Protein AF-A0AAD5XHZ8-F1 (afdb_monomer_lite)

Sequence (207 aa):
MLASTKFQELVRFFVENIKDMPTSTHSPMIRVLATVSTQGSNVEIETGYFMELTNMLKNRLFGILHRRDFSRNFQSQEIKNDVINTLEMYEGLCLAADYNTAGTILANIYHYFDAFARIFQVYKNISEVNLYVLRVFGEIAKMMSLHEAQLDHCKAFYTSYTSVLRNYANSHIGVKTNFSFHNEEERFEDLTVVLETLSNLILVEGK

Radius o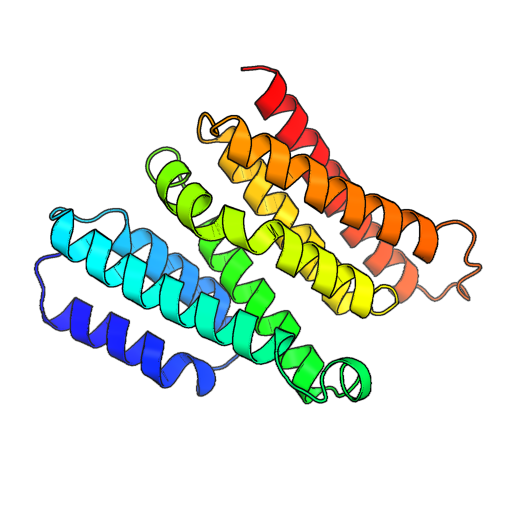f gyration: 17.63 Å; chains: 1; bounding box: 41×43×52 Å

Foldseek 3Di:
DPPDPVVVVVLVVCLVCVVVDDLVCQLVVLLVQLLDLQPDDDVVSSCVSNCSSLVSLVCLLCVLVVPPCNLPCVPPPVSVSSLLSSLSNLLSNLNSDALRCLAVSLVSCLVCLQSLLVQCLSCVPPLSNLLSSLSSLLSNLLSLLSYVDDPVSVVSSCVSVVSSVVSNCVSPPPDPDPDDPVVVVSVVSSVVSVVSSVVSNVSNVVD

Secondary structure (DSSP, 8-state):
----HHHHHHHHHHHHHGGGS-GGGHHHHHHHHHHHHHS-S-HHHHHHHHHHHHHHHHHHHHHHHT-TTHHHHTTSHHHHHHHHHHHHHHHHHHTT--TTTHHHHHHHHGGGHHHHHHHHHHTTT-HHHHHHHHHHHHHHHHHHHHTT--HHHHHHHHHHHHHHHHHHHHHHTT------HHHHHHHHHHHHHHHHHHHHHHHHHT-

pLDDT: mean 86.05, std 11.17, range [46.22, 97.88]

Organism: NCBI:txid109957

Structure (mmCIF, N/CA/C/O backbone):
data_AF-A0AAD5XHZ8-F1
#
_entry.id   AF-A0AAD5XHZ8-F1
#
loop_
_atom_site.group_PDB
_atom_site.id
_atom_site.type_symbol
_atom_site.label_atom_id
_atom_site.label_alt_id
_atom_site.label_comp_id
_atom_site.label_asym_id
_atom_site.label_entity_id
_atom_site.label_seq_id
_atom_site.pdbx_PDB_ins_code
_atom_site.Cartn_x
_atom_site.Cartn_y
_atom_site.Cartn_z
_atom_site.occupancy
_atom_site.B_iso_or_equiv
_atom_site.auth_seq_id
_atom_site.auth_comp_id
_atom_site.auth_asym_id
_atom_site.auth_atom_id
_atom_site.pdbx_PDB_model_num
ATOM 1 N N . MET A 1 1 ? 19.371 -9.626 -17.930 1.00 46.22 1 MET A N 1
ATOM 2 C CA . MET A 1 1 ? 19.503 -10.924 -17.246 1.00 46.22 1 MET A CA 1
ATOM 3 C C . MET A 1 1 ? 18.134 -11.388 -16.719 1.00 46.22 1 MET A C 1
ATOM 5 O O . MET A 1 1 ? 18.003 -11.635 -15.535 1.00 46.22 1 MET A O 1
ATOM 9 N N . LEU A 1 2 ? 17.105 -11.498 -17.582 1.00 52.09 2 LEU A N 1
ATOM 10 C CA . LEU A 1 2 ? 15.739 -11.920 -17.189 1.00 52.09 2 LEU A CA 1
ATOM 11 C C . LEU A 1 2 ? 15.010 -12.790 -18.238 1.00 52.09 2 LEU A C 1
ATOM 13 O O . LEU A 1 2 ? 13.830 -13.085 -18.107 1.00 52.09 2 LEU A O 1
ATOM 17 N N . ALA A 1 3 ? 15.729 -13.281 -19.252 1.00 56.97 3 ALA A N 1
ATOM 18 C CA . ALA A 1 3 ? 15.192 -14.178 -20.282 1.00 56.97 3 ALA A CA 1
ATOM 19 C C . ALA A 1 3 ? 15.190 -15.662 -19.847 1.00 56.97 3 ALA A C 1
ATOM 21 O O . ALA A 1 3 ? 15.408 -16.553 -20.664 1.00 56.97 3 ALA A O 1
ATOM 22 N N . SER A 1 4 ? 15.026 -15.943 -18.550 1.00 66.38 4 SER A N 1
ATOM 23 C CA . SER A 1 4 ? 14.981 -17.315 -18.036 1.00 66.38 4 SER A CA 1
ATOM 24 C C . SER A 1 4 ? 13.530 -17.746 -17.869 1.00 66.38 4 SER A C 1
ATOM 26 O O . SER A 1 4 ? 12.835 -17.236 -16.994 1.00 66.38 4 SER A O 1
ATOM 28 N N . THR A 1 5 ? 13.087 -18.723 -18.661 1.00 66.75 5 THR A N 1
ATOM 29 C CA . THR A 1 5 ? 11.760 -19.354 -18.527 1.00 66.75 5 THR A CA 1
ATOM 30 C C . THR A 1 5 ? 11.520 -19.918 -17.123 1.00 66.75 5 THR A C 1
ATOM 32 O O . THR A 1 5 ? 10.400 -19.897 -16.626 1.00 66.75 5 THR A O 1
ATOM 35 N N . LYS A 1 6 ? 12.587 -20.318 -16.419 1.00 73.50 6 LYS A N 1
ATOM 36 C CA . LYS A 1 6 ? 12.514 -20.786 -15.027 1.00 73.50 6 LYS A CA 1
ATOM 37 C C . LYS A 1 6 ? 12.113 -19.689 -14.040 1.00 73.50 6 LYS A C 1
ATOM 39 O O . LYS A 1 6 ? 11.532 -19.988 -13.005 1.00 73.50 6 LYS A O 1
ATOM 44 N N . PHE A 1 7 ? 12.436 -18.426 -14.331 1.00 74.06 7 PHE A N 1
ATOM 45 C CA . PHE A 1 7 ? 12.022 -17.316 -13.474 1.00 74.06 7 PHE A CA 1
ATOM 46 C C . PHE A 1 7 ? 10.520 -17.046 -13.615 1.00 74.06 7 PHE A C 1
ATOM 48 O O . PHE A 1 7 ? 9.859 -16.788 -12.618 1.00 74.06 7 PHE A O 1
ATOM 55 N N . GLN A 1 8 ? 9.959 -17.200 -14.817 1.00 73.56 8 GLN A N 1
ATOM 56 C CA . GLN A 1 8 ? 8.512 -17.125 -15.031 1.00 73.56 8 GLN A CA 1
ATOM 57 C C . GLN A 1 8 ? 7.759 -18.199 -14.246 1.00 73.56 8 GLN A C 1
ATOM 59 O O . GLN A 1 8 ? 6.784 -17.897 -13.565 1.00 73.56 8 GLN A O 1
ATOM 64 N N . GLU A 1 9 ? 8.226 -19.447 -14.320 1.00 79.06 9 GLU A N 1
ATOM 65 C CA . GLU A 1 9 ? 7.656 -20.550 -13.541 1.00 79.06 9 GLU A CA 1
ATOM 66 C C . GLU A 1 9 ? 7.720 -20.261 -12.040 1.00 79.06 9 GLU A C 1
ATOM 68 O O . GLU A 1 9 ? 6.767 -20.542 -11.322 1.00 79.06 9 GLU A O 1
ATOM 73 N N . LEU A 1 10 ? 8.808 -19.638 -11.578 1.00 78.62 10 LEU A N 1
ATOM 74 C CA . LEU A 1 10 ? 8.974 -19.241 -10.186 1.00 78.62 10 LEU A CA 1
ATOM 75 C C . LEU A 1 10 ? 7.985 -18.139 -9.772 1.00 78.62 10 LEU A C 1
ATOM 77 O O . LEU A 1 10 ? 7.308 -18.292 -8.758 1.00 78.62 10 LEU A O 1
ATOM 81 N N . VAL A 1 11 ? 7.873 -17.052 -10.547 1.00 79.00 11 VAL A N 1
ATOM 82 C CA . VAL A 1 11 ? 6.912 -15.959 -10.293 1.00 79.00 11 VAL A CA 1
ATOM 83 C C . VAL A 1 11 ? 5.493 -16.518 -10.238 1.00 79.00 11 VAL A C 1
ATOM 85 O O . VAL A 1 11 ? 4.762 -16.253 -9.286 1.00 79.00 11 VAL A O 1
ATOM 88 N N . ARG A 1 12 ? 5.129 -17.348 -11.218 1.00 82.00 12 ARG A N 1
ATOM 89 C CA . ARG A 1 12 ? 3.808 -17.967 -11.298 1.00 82.00 12 ARG A CA 1
ATOM 90 C C . ARG A 1 12 ? 3.543 -18.915 -10.132 1.00 82.00 12 ARG A C 1
ATOM 92 O O . ARG A 1 12 ? 2.485 -18.836 -9.519 1.00 82.00 12 ARG A O 1
ATOM 99 N N . PHE A 1 13 ? 4.517 -19.752 -9.773 1.00 84.94 13 PHE A N 1
ATOM 100 C CA . PHE A 1 13 ? 4.422 -20.618 -8.601 1.00 84.94 13 PHE A CA 1
ATOM 101 C C . PHE A 1 13 ? 4.150 -19.801 -7.334 1.00 84.94 13 PHE A C 1
ATOM 103 O O . PHE A 1 13 ? 3.270 -20.160 -6.555 1.00 84.94 13 PHE A O 1
ATOM 110 N N . PHE A 1 14 ? 4.849 -18.681 -7.137 1.00 83.38 14 PHE A N 1
ATOM 111 C CA . PHE A 1 14 ? 4.594 -17.812 -5.991 1.00 83.38 14 PHE A CA 1
ATOM 112 C C . PHE A 1 14 ? 3.204 -17.188 -6.037 1.00 83.38 14 PHE A C 1
ATOM 114 O O . PHE A 1 14 ? 2.482 -17.277 -5.052 1.00 83.38 14 PHE A O 1
ATOM 121 N N . VAL A 1 15 ? 2.798 -16.610 -7.167 1.00 82.31 15 VAL A N 1
ATOM 122 C CA . VAL A 1 15 ? 1.467 -16.002 -7.324 1.00 82.31 15 VAL A CA 1
ATOM 123 C C . VAL A 1 15 ? 0.347 -17.014 -7.043 1.00 82.31 15 VAL A C 1
ATOM 125 O O . VAL A 1 15 ? -0.630 -16.684 -6.371 1.00 82.31 15 VAL A O 1
ATOM 128 N N . GLU A 1 16 ? 0.496 -18.260 -7.495 1.00 84.56 16 GLU A N 1
ATOM 129 C CA . GLU A 1 16 ? -0.496 -19.324 -7.300 1.00 84.56 16 GLU A CA 1
ATOM 130 C C . GLU A 1 16 ? -0.538 -19.857 -5.854 1.00 84.56 16 GLU A C 1
ATOM 132 O O . GLU A 1 16 ? -1.613 -20.224 -5.368 1.00 84.56 16 GLU A O 1
ATOM 137 N N . ASN A 1 17 ? 0.602 -19.868 -5.152 1.00 86.50 17 ASN A N 1
ATOM 138 C CA . ASN A 1 17 ? 0.752 -20.505 -3.836 1.00 86.50 17 ASN A CA 1
ATOM 139 C C . ASN A 1 17 ? 0.949 -19.515 -2.676 1.00 86.50 17 ASN A C 1
ATOM 141 O O . ASN A 1 17 ? 1.109 -19.947 -1.538 1.00 86.50 17 ASN A O 1
ATOM 145 N N . ILE A 1 18 ? 0.911 -18.197 -2.913 1.00 84.31 18 ILE A N 1
ATOM 146 C CA . ILE A 1 18 ? 1.177 -17.192 -1.867 1.00 84.31 18 ILE A CA 1
ATOM 147 C C . ILE A 1 18 ? 0.245 -17.355 -0.663 1.00 84.31 18 ILE A C 1
ATOM 149 O O . ILE A 1 18 ? 0.653 -17.162 0.466 1.00 84.31 18 ILE A O 1
ATOM 153 N N . LYS A 1 19 ? -1.002 -17.783 -0.882 1.00 81.56 19 LYS A N 1
ATOM 154 C CA . LYS A 1 19 ? -1.985 -18.030 0.186 1.00 81.56 19 LYS A CA 1
ATOM 155 C C . LYS A 1 19 ? -1.589 -19.155 1.155 1.00 81.56 19 LYS A C 1
ATOM 157 O O . LYS A 1 19 ? -2.086 -19.168 2.274 1.00 81.56 19 LYS A O 1
ATOM 162 N N . ASP A 1 20 ? -0.751 -20.090 0.710 1.00 85.31 20 ASP A N 1
ATOM 163 C CA . ASP A 1 20 ? -0.329 -21.264 1.478 1.00 85.31 20 ASP A CA 1
ATOM 164 C C . ASP A 1 20 ? 0.986 -20.994 2.235 1.00 85.31 20 ASP A C 1
ATOM 166 O O . ASP A 1 20 ? 1.470 -21.838 2.991 1.00 85.31 20 ASP A O 1
ATOM 170 N N . MET A 1 21 ? 1.572 -19.807 2.041 1.00 85.62 21 MET A N 1
ATOM 171 C CA . MET A 1 21 ? 2.792 -19.364 2.705 1.00 85.62 21 MET A CA 1
ATOM 172 C C . MET A 1 21 ? 2.479 -18.598 4.001 1.00 85.62 21 MET A C 1
ATOM 174 O O . MET A 1 21 ? 1.365 -18.107 4.195 1.00 85.62 21 MET A O 1
ATOM 178 N N . PRO A 1 22 ? 3.447 -18.484 4.930 1.00 87.38 22 PRO A N 1
ATOM 179 C CA . PRO A 1 22 ? 3.270 -17.656 6.115 1.00 87.38 22 PRO A CA 1
ATOM 180 C C . PRO A 1 22 ? 3.065 -16.189 5.726 1.00 87.38 22 PRO A C 1
ATOM 182 O O . PRO A 1 22 ? 3.851 -15.639 4.953 1.00 87.38 22 PRO A O 1
ATOM 185 N N . THR A 1 23 ? 2.074 -15.529 6.326 1.00 85.88 23 THR A N 1
ATOM 186 C CA . THR A 1 23 ? 1.707 -14.134 6.021 1.00 85.88 23 THR A CA 1
ATOM 187 C C . THR A 1 23 ? 2.875 -13.157 6.140 1.00 85.88 23 THR A C 1
ATOM 189 O O . THR A 1 23 ? 3.005 -12.258 5.312 1.00 85.88 23 THR A O 1
ATOM 192 N N . SER A 1 24 ? 3.791 -13.403 7.082 1.00 8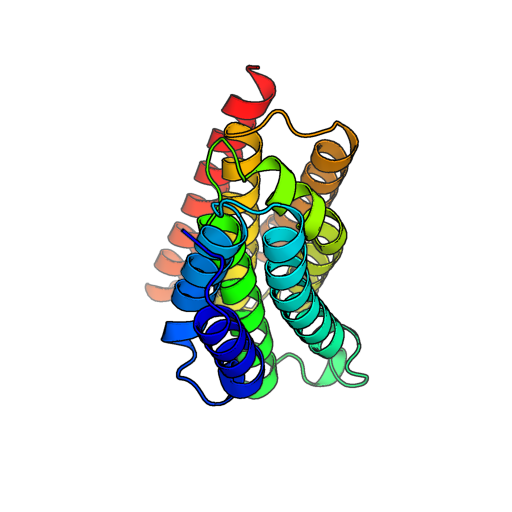6.88 24 SER A N 1
ATOM 193 C CA . SER A 1 24 ? 5.025 -12.630 7.279 1.00 86.88 24 SER A CA 1
ATOM 194 C C . SER A 1 24 ? 5.968 -12.624 6.070 1.00 86.88 24 SER A C 1
ATOM 196 O O . SER A 1 24 ? 6.845 -11.769 5.974 1.00 86.88 24 SER A O 1
ATOM 198 N N . THR A 1 25 ? 5.806 -13.562 5.134 1.00 87.25 25 THR A N 1
ATOM 199 C CA . THR A 1 25 ? 6.620 -13.647 3.914 1.00 87.25 25 THR A CA 1
ATOM 200 C C . THR A 1 25 ? 6.022 -12.878 2.741 1.00 87.25 25 THR A C 1
ATOM 202 O O . THR A 1 25 ? 6.744 -12.569 1.795 1.00 87.25 25 THR A O 1
ATOM 205 N N . HIS A 1 26 ? 4.737 -12.517 2.802 1.00 91.00 26 HIS A N 1
ATOM 206 C CA . HIS A 1 26 ? 4.014 -11.988 1.648 1.00 91.00 26 HIS A CA 1
ATOM 207 C C . HIS A 1 26 ? 4.573 -10.637 1.202 1.00 91.00 26 HIS A C 1
ATOM 209 O O . HIS A 1 26 ? 4.962 -10.503 0.048 1.00 91.00 26 HIS A O 1
ATOM 215 N N . SER A 1 27 ? 4.690 -9.658 2.105 1.00 91.25 27 SER A N 1
ATOM 216 C CA . SER A 1 27 ? 5.239 -8.335 1.767 1.00 91.25 27 SER A CA 1
ATOM 217 C C . SER A 1 27 ? 6.678 -8.408 1.213 1.00 91.25 27 SER A C 1
ATOM 219 O O . SER A 1 27 ? 6.904 -7.917 0.101 1.00 91.25 27 SER A O 1
ATOM 221 N N . PRO A 1 28 ? 7.639 -9.101 1.869 1.00 90.69 28 PRO A N 1
ATOM 222 C CA . PRO A 1 28 ? 8.977 -9.302 1.308 1.00 90.69 28 PRO A CA 1
ATOM 223 C C . PRO A 1 28 ? 8.983 -9.973 -0.070 1.00 90.69 28 PRO A C 1
ATOM 225 O O . PRO A 1 28 ? 9.755 -9.574 -0.942 1.00 90.69 28 PRO A O 1
ATOM 228 N N . MET A 1 29 ? 8.127 -10.975 -0.289 1.00 89.00 29 MET A N 1
ATOM 229 C CA . MET A 1 29 ? 8.029 -11.656 -1.580 1.00 89.00 29 MET A CA 1
ATOM 230 C C . MET A 1 29 ? 7.473 -10.740 -2.663 1.00 89.00 29 MET A C 1
ATOM 232 O O . MET A 1 29 ? 8.078 -10.650 -3.728 1.00 89.00 29 MET A O 1
ATOM 236 N N . ILE A 1 30 ? 6.372 -10.029 -2.396 1.00 91.62 30 ILE A N 1
ATOM 237 C CA . ILE A 1 30 ? 5.814 -9.056 -3.343 1.00 91.62 30 ILE A CA 1
ATOM 238 C C . ILE A 1 30 ? 6.868 -8.016 -3.700 1.00 91.62 30 ILE A C 1
ATOM 240 O O . ILE A 1 30 ? 7.043 -7.727 -4.880 1.00 91.62 30 ILE A O 1
ATOM 244 N N . ARG A 1 31 ? 7.616 -7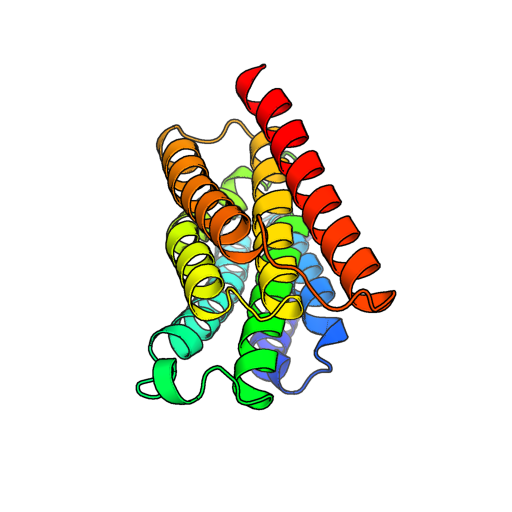.517 -2.712 1.00 92.31 31 ARG A N 1
ATOM 245 C CA . ARG A 1 31 ? 8.690 -6.553 -2.940 1.00 92.31 31 ARG A CA 1
ATOM 246 C C . ARG A 1 31 ? 9.739 -7.089 -3.912 1.00 92.31 31 ARG A C 1
ATOM 248 O O . ARG A 1 31 ? 10.034 -6.440 -4.909 1.00 92.31 31 ARG A O 1
ATOM 255 N N . VAL A 1 32 ? 10.274 -8.283 -3.652 1.00 88.81 32 VAL A N 1
ATOM 256 C CA . VAL A 1 32 ? 11.291 -8.908 -4.515 1.00 88.81 32 VAL A CA 1
ATOM 257 C C . VAL A 1 32 ? 10.738 -9.176 -5.913 1.00 88.81 32 VAL A C 1
ATOM 259 O O . VAL A 1 32 ? 11.397 -8.855 -6.899 1.00 88.81 32 VAL A O 1
ATOM 262 N N . LEU A 1 33 ? 9.532 -9.736 -6.018 1.00 87.56 33 LEU A N 1
ATOM 263 C CA . LEU A 1 33 ? 8.903 -10.036 -7.305 1.00 87.56 33 LEU A CA 1
ATOM 264 C C . LEU A 1 33 ? 8.652 -8.759 -8.108 1.00 87.56 33 LEU A C 1
ATOM 266 O O . LEU A 1 33 ? 8.961 -8.733 -9.296 1.00 87.56 33 LEU A O 1
ATOM 270 N N . ALA A 1 34 ? 8.168 -7.699 -7.458 1.00 88.81 34 ALA A N 1
ATOM 271 C CA . ALA A 1 34 ? 7.965 -6.397 -8.073 1.00 88.81 34 ALA A CA 1
ATOM 272 C C . ALA A 1 34 ? 9.293 -5.815 -8.570 1.00 88.81 34 ALA A C 1
ATOM 274 O O . ALA A 1 34 ? 9.394 -5.531 -9.759 1.00 88.81 34 ALA A O 1
ATOM 275 N N . THR A 1 35 ? 10.330 -5.741 -7.726 1.00 87.06 35 THR A N 1
ATOM 276 C CA . THR A 1 35 ? 11.662 -5.240 -8.115 1.00 87.06 35 THR A CA 1
ATOM 277 C C . THR A 1 35 ? 12.240 -6.012 -9.297 1.00 87.06 35 THR A C 1
ATOM 279 O O . THR A 1 35 ? 12.724 -5.415 -10.253 1.00 87.06 35 THR A O 1
ATOM 282 N N . VAL A 1 36 ? 12.177 -7.346 -9.277 1.00 81.12 36 VAL A N 1
ATOM 283 C CA . VAL A 1 36 ? 12.715 -8.142 -10.386 1.00 81.12 36 VAL A CA 1
ATOM 284 C C . VAL A 1 36 ? 11.859 -7.970 -11.645 1.00 81.12 36 VAL A C 1
ATOM 286 O O . VAL A 1 36 ? 12.401 -7.886 -12.741 1.00 81.12 36 VAL A O 1
ATOM 289 N N . SER A 1 37 ? 10.536 -7.860 -11.514 1.00 80.00 37 SER A N 1
ATOM 290 C CA . SER A 1 37 ? 9.647 -7.645 -12.661 1.00 80.00 37 SER A CA 1
ATOM 291 C C . SER A 1 37 ? 9.782 -6.266 -13.310 1.00 80.00 37 SER A C 1
ATOM 293 O O . SER A 1 37 ? 9.371 -6.124 -14.454 1.00 80.00 37 SER A O 1
ATOM 295 N N . THR A 1 38 ? 10.353 -5.273 -12.621 1.00 77.38 38 THR A N 1
ATOM 296 C CA . THR A 1 38 ? 10.489 -3.891 -13.114 1.00 77.38 38 THR A CA 1
ATOM 297 C C . THR A 1 38 ? 11.924 -3.489 -13.487 1.00 77.38 38 THR A C 1
ATOM 299 O O . THR A 1 38 ? 12.122 -2.385 -13.992 1.00 77.38 38 THR A O 1
ATOM 302 N N . GLN A 1 39 ? 12.923 -4.347 -13.236 1.00 73.25 39 GLN A N 1
ATOM 303 C CA . GLN A 1 39 ? 14.357 -4.083 -13.479 1.00 73.25 39 GLN A CA 1
ATOM 304 C C . GLN A 1 39 ? 15.013 -5.081 -14.456 1.00 73.25 39 GLN A C 1
ATOM 306 O O . GLN A 1 39 ? 16.227 -5.317 -14.444 1.00 73.25 39 GLN A O 1
ATOM 311 N N . GLY A 1 40 ? 14.216 -5.729 -15.290 1.00 65.88 40 GLY A N 1
ATOM 312 C CA . GLY A 1 40 ? 14.676 -6.623 -16.336 1.00 65.88 40 GLY A CA 1
ATOM 313 C C . GLY A 1 40 ? 15.306 -5.961 -17.544 1.00 65.88 40 GLY A C 1
ATOM 314 O O . GLY A 1 40 ? 15.622 -4.782 -17.600 1.00 65.88 40 GLY A O 1
ATOM 315 N N . SER A 1 41 ? 15.641 -6.821 -18.503 1.00 62.09 41 SER A N 1
ATOM 316 C CA . SER A 1 41 ? 16.307 -6.419 -19.748 1.00 62.09 41 SER A CA 1
ATOM 317 C C . SER A 1 41 ? 15.394 -6.566 -20.962 1.00 62.09 41 SER A C 1
ATOM 319 O O . SER A 1 41 ? 15.866 -6.416 -22.084 1.00 62.09 41 SER A O 1
ATOM 321 N N . ASN A 1 42 ? 14.130 -6.945 -20.753 1.00 71.81 42 ASN A N 1
ATOM 322 C CA . ASN A 1 42 ? 13.143 -7.153 -21.804 1.00 71.81 42 ASN A CA 1
ATOM 323 C C . ASN A 1 42 ? 11.783 -6.663 -21.296 1.00 71.81 42 ASN A C 1
ATOM 325 O O . ASN A 1 42 ? 11.082 -7.379 -20.576 1.00 71.81 42 ASN A O 1
ATOM 329 N N . VAL A 1 43 ? 11.427 -5.463 -21.750 1.00 69.94 43 VAL A N 1
ATOM 330 C CA . VAL A 1 43 ? 10.274 -4.682 -21.293 1.00 69.94 43 VAL A CA 1
ATOM 331 C C . VAL A 1 43 ? 8.948 -5.427 -21.476 1.00 69.94 43 VAL A C 1
ATOM 333 O O . VAL A 1 43 ? 8.045 -5.296 -20.650 1.00 69.94 43 VAL A O 1
ATOM 336 N N . GLU A 1 44 ? 8.812 -6.244 -22.523 1.00 69.12 44 GLU A N 1
ATOM 337 C CA . GLU A 1 44 ? 7.578 -6.994 -22.797 1.00 69.12 44 GLU A CA 1
ATOM 338 C C . GLU A 1 44 ? 7.367 -8.117 -21.774 1.00 69.12 44 GLU A C 1
ATOM 340 O O . GLU A 1 44 ? 6.262 -8.312 -21.264 1.00 69.12 44 GLU A O 1
ATOM 345 N N . ILE A 1 45 ? 8.445 -8.822 -21.427 1.00 68.31 45 ILE A N 1
ATOM 346 C CA . ILE A 1 45 ? 8.430 -9.904 -20.435 1.00 68.31 45 ILE A CA 1
ATOM 347 C C . ILE A 1 45 ? 8.220 -9.331 -19.023 1.00 68.31 45 ILE A C 1
ATOM 349 O O . ILE A 1 45 ? 7.433 -9.865 -18.243 1.00 68.31 45 ILE A O 1
ATOM 353 N N . GLU A 1 46 ? 8.877 -8.211 -18.717 1.00 70.94 46 GLU A N 1
ATOM 354 C CA . GLU A 1 46 ? 8.733 -7.451 -17.466 1.00 70.94 46 GLU A CA 1
ATOM 355 C C . GLU A 1 46 ? 7.294 -7.000 -17.223 1.00 70.94 46 GLU A C 1
ATOM 357 O O . GLU A 1 46 ? 6.712 -7.265 -16.169 1.00 70.94 46 GLU A O 1
ATOM 362 N N . THR A 1 47 ? 6.687 -6.396 -18.247 1.00 73.94 47 THR A N 1
ATOM 363 C CA . THR A 1 47 ? 5.295 -5.943 -18.189 1.00 73.94 47 THR A CA 1
ATOM 364 C C . THR A 1 47 ? 4.350 -7.117 -17.936 1.00 73.94 47 THR A C 1
ATOM 366 O O . THR A 1 47 ? 3.406 -6.983 -17.159 1.00 73.94 47 THR A O 1
ATOM 369 N N . GLY A 1 48 ? 4.623 -8.287 -18.525 1.00 79.94 48 GLY A N 1
ATOM 370 C CA . GLY A 1 48 ? 3.859 -9.510 -18.281 1.00 79.94 48 GLY A CA 1
ATOM 371 C C . GLY A 1 48 ? 3.893 -9.960 -16.817 1.00 79.94 48 GLY A C 1
ATOM 372 O O . GLY A 1 48 ? 2.835 -10.160 -16.218 1.00 79.94 48 GLY A O 1
ATOM 373 N N . TYR A 1 49 ? 5.084 -10.068 -16.218 1.00 82.75 49 TYR A N 1
ATOM 374 C CA . TYR A 1 49 ? 5.235 -10.497 -14.819 1.00 82.75 49 TYR A CA 1
ATOM 375 C C . TYR A 1 49 ? 4.640 -9.494 -13.836 1.00 82.75 49 TYR A C 1
ATOM 377 O O . TYR A 1 49 ? 3.928 -9.877 -12.906 1.00 82.75 49 TYR A O 1
ATOM 385 N N . PHE A 1 50 ? 4.897 -8.205 -14.057 1.00 87.19 50 PHE A N 1
ATOM 386 C CA . PHE A 1 50 ? 4.350 -7.152 -13.214 1.00 87.19 50 PHE A CA 1
ATOM 387 C C . PHE A 1 50 ? 2.819 -7.111 -13.302 1.00 87.19 50 PHE A C 1
ATOM 389 O O . PHE A 1 50 ? 2.134 -6.948 -12.290 1.00 87.19 50 PHE A O 1
ATOM 396 N N . MET A 1 51 ? 2.256 -7.327 -14.494 1.00 88.00 51 MET A N 1
ATOM 397 C CA . MET A 1 51 ? 0.811 -7.412 -14.689 1.00 88.00 51 MET A CA 1
ATOM 398 C C . MET A 1 51 ? 0.200 -8.636 -13.992 1.00 88.00 51 MET A C 1
ATOM 400 O O . MET A 1 51 ? -0.868 -8.524 -13.397 1.00 88.00 51 MET A O 1
ATOM 404 N N . GLU A 1 52 ? 0.850 -9.801 -14.029 1.00 87.50 52 GLU A N 1
ATOM 405 C CA . GLU A 1 52 ? 0.379 -11.002 -13.323 1.00 87.50 52 GLU A CA 1
ATOM 406 C C . GLU A 1 52 ? 0.357 -10.785 -11.800 1.00 87.50 52 GLU A C 1
ATOM 408 O O . GLU A 1 52 ? -0.666 -11.020 -11.148 1.00 87.50 52 GLU A O 1
ATOM 413 N N . LEU A 1 53 ? 1.442 -10.224 -11.256 1.00 90.06 53 LEU A N 1
ATOM 414 C CA . LEU A 1 53 ? 1.567 -9.852 -9.846 1.00 90.06 53 LEU A CA 1
ATOM 415 C C . LEU A 1 53 ? 0.473 -8.858 -9.419 1.00 90.06 53 LEU A C 1
ATOM 417 O O . LEU A 1 53 ? -0.247 -9.085 -8.446 1.00 90.06 53 LEU A O 1
ATOM 421 N N . THR A 1 54 ? 0.313 -7.762 -10.159 1.00 91.94 54 THR A N 1
ATOM 422 C CA . THR A 1 54 ? -0.657 -6.704 -9.830 1.00 91.94 54 THR A CA 1
ATOM 423 C C . THR A 1 54 ? -2.107 -7.153 -10.017 1.00 91.94 54 THR A C 1
ATOM 425 O O . THR A 1 54 ? -2.970 -6.777 -9.220 1.00 91.94 54 THR A O 1
ATOM 428 N N . ASN A 1 55 ? -2.393 -8.025 -10.989 1.00 91.81 55 ASN A N 1
ATOM 429 C CA . ASN A 1 55 ? -3.718 -8.628 -11.156 1.00 91.81 55 ASN A CA 1
ATOM 430 C C . ASN A 1 55 ? -4.098 -9.534 -9.984 1.00 91.81 55 ASN A C 1
ATOM 432 O O . ASN A 1 55 ? -5.246 -9.504 -9.538 1.00 91.81 55 ASN A O 1
ATOM 436 N N . MET A 1 56 ? -3.157 -10.318 -9.454 1.00 92.25 56 MET A N 1
ATOM 437 C CA . MET A 1 56 ? -3.399 -11.100 -8.242 1.00 92.25 56 MET A CA 1
ATOM 438 C C . MET A 1 56 ? -3.758 -10.182 -7.062 1.00 92.25 56 MET A C 1
ATOM 440 O O . MET A 1 56 ? -4.759 -10.433 -6.388 1.00 92.25 56 MET A O 1
ATOM 444 N N . LEU A 1 57 ? -3.002 -9.100 -6.838 1.00 94.25 57 LEU A N 1
ATOM 445 C CA . LEU A 1 57 ? -3.282 -8.143 -5.756 1.00 94.25 57 LEU A CA 1
ATOM 446 C C . LEU A 1 57 ? -4.655 -7.485 -5.913 1.00 94.25 57 LEU A C 1
ATOM 448 O O . LEU A 1 57 ? -5.448 -7.461 -4.969 1.00 94.25 57 LEU A O 1
ATOM 452 N N . LYS A 1 58 ? -4.979 -7.046 -7.132 1.00 94.62 58 LYS A N 1
ATOM 453 C CA . LYS A 1 58 ? -6.294 -6.507 -7.496 1.00 94.62 58 LYS A CA 1
ATOM 454 C C . LYS A 1 58 ? -7.418 -7.491 -7.174 1.00 94.62 58 LYS A C 1
ATOM 456 O O . LYS A 1 58 ? -8.409 -7.111 -6.551 1.00 94.62 58 LYS A O 1
ATOM 461 N N . ASN A 1 59 ? -7.278 -8.750 -7.589 1.00 92.75 59 ASN A N 1
ATOM 462 C CA . ASN A 1 59 ? -8.280 -9.785 -7.341 1.00 92.75 59 ASN A CA 1
ATOM 463 C C . ASN A 1 59 ? -8.464 -10.036 -5.842 1.00 92.75 59 ASN A C 1
ATOM 465 O O . ASN A 1 59 ? -9.596 -10.202 -5.389 1.00 92.75 59 ASN A O 1
ATOM 469 N N . ARG A 1 60 ? -7.377 -10.005 -5.065 1.00 91.94 60 ARG A N 1
ATOM 470 C CA . ARG A 1 60 ? -7.422 -10.153 -3.607 1.00 91.94 60 ARG A CA 1
ATOM 471 C C . ARG A 1 60 ? -8.157 -8.985 -2.944 1.00 91.94 60 ARG A C 1
ATOM 473 O O . ARG A 1 60 ? -9.109 -9.210 -2.198 1.00 91.94 60 ARG A O 1
ATOM 480 N N . LEU A 1 61 ? -7.797 -7.748 -3.289 1.00 93.62 61 LEU A N 1
ATOM 481 C CA . LEU A 1 61 ? -8.448 -6.538 -2.777 1.00 93.62 61 LEU A CA 1
ATOM 482 C C . LEU A 1 61 ? -9.944 -6.513 -3.102 1.00 93.62 61 LEU A C 1
ATOM 484 O O . LEU A 1 61 ? -10.779 -6.269 -2.229 1.00 93.62 61 LEU A O 1
ATOM 488 N N . PHE A 1 62 ? -10.305 -6.798 -4.353 1.00 91.75 62 PHE A N 1
ATOM 489 C CA . PHE A 1 62 ? -11.707 -6.825 -4.750 1.00 91.75 62 PHE A CA 1
ATOM 490 C C . PHE A 1 62 ? -12.472 -8.005 -4.173 1.00 91.75 62 PHE A C 1
ATOM 492 O O . PHE A 1 62 ? -13.647 -7.827 -3.855 1.00 91.75 62 PHE A O 1
ATOM 499 N N . GLY A 1 63 ? -11.828 -9.157 -3.984 1.00 90.00 63 GLY A N 1
ATOM 500 C CA . GLY A 1 63 ? -12.411 -10.293 -3.279 1.00 90.00 63 GLY A CA 1
ATOM 501 C C . GLY A 1 63 ? -12.845 -9.916 -1.866 1.00 90.00 63 GLY A C 1
ATOM 502 O O . GLY A 1 63 ? -13.938 -10.281 -1.451 1.00 90.00 63 GLY A O 1
ATOM 503 N N . ILE A 1 64 ? -12.050 -9.109 -1.162 1.00 88.69 64 ILE A N 1
ATOM 504 C CA . ILE A 1 64 ? -12.389 -8.602 0.172 1.00 88.69 64 ILE A CA 1
ATOM 505 C C . ILE A 1 64 ? -13.526 -7.577 0.102 1.00 88.69 64 ILE A C 1
ATOM 507 O O . ILE A 1 64 ? -14.533 -7.723 0.791 1.00 88.69 64 ILE A O 1
ATOM 511 N N . LEU A 1 65 ? -13.400 -6.556 -0.748 1.00 86.38 65 LEU A N 1
ATOM 512 C CA . LEU A 1 65 ? -14.346 -5.433 -0.780 1.00 86.38 65 LEU A CA 1
ATOM 513 C C . LEU A 1 65 ? -15.732 -5.795 -1.322 1.00 86.38 65 LEU A C 1
ATOM 515 O O . LEU A 1 65 ? -16.720 -5.173 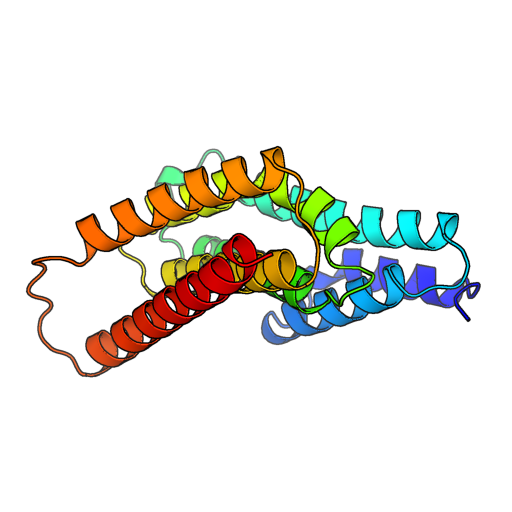-0.940 1.00 86.38 65 LEU A O 1
ATOM 519 N N . HIS A 1 66 ? -15.812 -6.785 -2.212 1.00 87.19 66 HIS A N 1
ATOM 520 C CA . HIS A 1 66 ? -17.067 -7.218 -2.829 1.00 87.19 66 HIS A CA 1
ATOM 521 C C . HIS A 1 66 ? -17.668 -8.459 -2.156 1.00 87.19 66 HIS A C 1
ATOM 523 O O . HIS A 1 66 ? -18.663 -9.004 -2.648 1.00 87.19 66 HIS A O 1
ATOM 529 N N . ARG A 1 67 ? -17.114 -8.906 -1.018 1.00 84.44 67 ARG A N 1
ATOM 530 C CA . ARG A 1 67 ? -17.760 -9.923 -0.179 1.00 84.44 67 ARG A CA 1
ATOM 531 C C . ARG A 1 67 ? -19.124 -9.406 0.270 1.00 84.44 67 ARG A C 1
ATOM 533 O O . ARG A 1 67 ? -19.238 -8.371 0.922 1.00 84.44 67 ARG A O 1
ATOM 540 N N . ARG A 1 68 ? -20.181 -10.153 -0.065 1.00 78.94 68 ARG A N 1
ATOM 541 C CA . ARG A 1 68 ? -21.576 -9.796 0.265 1.00 78.94 68 ARG A CA 1
ATOM 542 C C . ARG A 1 68 ? -21.807 -9.643 1.769 1.00 78.94 68 ARG A C 1
ATOM 544 O O . ARG A 1 68 ? -22.724 -8.943 2.185 1.00 78.94 68 ARG A O 1
ATOM 551 N N . ASP A 1 69 ? -20.995 -10.318 2.569 1.00 79.75 69 ASP A N 1
ATOM 552 C CA . ASP A 1 69 ? -21.047 -10.342 4.021 1.00 79.75 69 ASP A CA 1
ATOM 553 C C . ASP A 1 69 ? -20.004 -9.433 4.687 1.00 79.75 69 ASP A C 1
ATOM 555 O O . ASP A 1 69 ? -19.981 -9.362 5.914 1.00 79.75 69 ASP A O 1
ATOM 559 N N . PHE A 1 70 ? -19.193 -8.691 3.921 1.00 81.69 70 PHE A N 1
ATOM 560 C CA . PHE A 1 70 ? -18.091 -7.882 4.452 1.00 81.69 70 PHE A CA 1
ATOM 561 C C . PHE A 1 70 ? -18.554 -6.932 5.563 1.00 81.69 70 PHE A C 1
ATOM 563 O O . PHE A 1 70 ? -18.063 -7.007 6.683 1.00 81.69 70 PHE A O 1
ATOM 570 N N . SER A 1 71 ? -19.593 -6.126 5.329 1.00 76.12 71 SER A N 1
ATOM 571 C CA . SER A 1 71 ? -20.107 -5.186 6.339 1.00 76.12 71 SER A CA 1
ATOM 572 C C . SER A 1 71 ? -20.684 -5.854 7.595 1.00 76.12 71 SER A C 1
ATOM 574 O O . SER A 1 71 ? -20.819 -5.190 8.618 1.00 76.12 71 SER A O 1
ATOM 576 N N . ARG A 1 72 ? -21.047 -7.143 7.534 1.00 82.81 72 ARG A N 1
ATOM 577 C CA . ARG A 1 72 ? -21.572 -7.901 8.684 1.00 82.81 72 ARG A CA 1
ATOM 578 C C . ARG A 1 72 ? -20.469 -8.633 9.444 1.00 82.81 72 ARG A C 1
ATOM 580 O O . ARG A 1 72 ? -20.549 -8.730 10.662 1.00 82.81 72 ARG A O 1
ATOM 587 N N . ASN A 1 73 ? -19.448 -9.105 8.732 1.00 87.00 73 ASN A N 1
ATOM 588 C CA . ASN A 1 73 ? -18.436 -10.021 9.254 1.00 87.00 73 ASN A CA 1
ATOM 589 C C . ASN A 1 73 ? -17.027 -9.409 9.332 1.00 87.00 73 ASN A C 1
ATOM 591 O O . ASN A 1 73 ? -16.091 -10.120 9.694 1.00 87.00 73 ASN A O 1
ATOM 595 N N . PHE A 1 74 ? -16.847 -8.114 9.038 1.00 86.62 74 PHE A N 1
ATOM 596 C CA . PHE A 1 74 ? -15.529 -7.455 9.004 1.00 86.62 74 PHE A CA 1
ATOM 597 C C . PHE A 1 74 ? -14.709 -7.624 10.297 1.00 86.62 74 PHE A C 1
ATOM 599 O O . PHE A 1 74 ? -13.483 -7.624 10.252 1.00 86.62 74 PHE A O 1
ATOM 606 N N . GLN A 1 75 ? -15.372 -7.797 11.444 1.00 86.69 75 GLN A N 1
ATOM 607 C CA . GLN A 1 75 ? -14.720 -8.006 12.742 1.00 86.69 75 GLN A CA 1
ATOM 608 C C . GLN A 1 75 ? -14.197 -9.432 12.957 1.00 86.69 75 GLN A C 1
ATOM 610 O O . GLN A 1 75 ? -13.449 -9.665 13.905 1.00 86.69 75 GLN A O 1
ATOM 615 N N . SER A 1 76 ? -14.591 -10.397 12.121 1.00 91.56 76 SER A N 1
ATOM 616 C CA . SER A 1 76 ? -14.060 -11.758 12.216 1.00 91.56 76 SER A CA 1
ATOM 617 C C . SER A 1 76 ? -12.548 -11.746 11.993 1.00 91.56 76 SER A C 1
ATOM 619 O O . SER A 1 76 ? -12.043 -11.055 11.105 1.00 91.56 76 SER A O 1
ATOM 621 N N . GLN A 1 77 ? -11.819 -12.516 12.803 1.00 89.50 77 GLN A N 1
ATOM 622 C CA . GLN A 1 77 ? -10.358 -12.549 12.732 1.00 89.50 77 GLN A CA 1
ATOM 623 C C . GLN A 1 77 ? -9.867 -13.002 11.351 1.00 89.50 77 GLN A C 1
ATOM 625 O O . GLN A 1 77 ? -8.863 -12.491 10.873 1.00 89.50 77 GLN A O 1
ATOM 630 N N . GLU A 1 78 ? -10.598 -13.905 10.693 1.00 89.44 78 GLU A N 1
ATOM 631 C CA . GLU A 1 78 ? -10.319 -14.347 9.324 1.00 89.44 78 GLU A CA 1
ATOM 632 C C . GLU A 1 78 ? -10.335 -13.171 8.337 1.00 89.44 78 GLU A C 1
ATOM 634 O O . GLU A 1 78 ? -9.325 -12.896 7.695 1.00 89.44 78 GLU A O 1
ATOM 639 N N . ILE A 1 79 ? -11.439 -12.415 8.273 1.00 90.94 79 ILE A N 1
ATOM 640 C CA . ILE A 1 79 ? -11.564 -11.289 7.334 1.00 90.94 79 ILE A CA 1
ATOM 641 C C . ILE A 1 79 ? -10.580 -10.172 7.689 1.00 90.94 79 ILE A C 1
ATOM 643 O O . ILE A 1 79 ? -9.988 -9.570 6.796 1.00 90.94 79 ILE A O 1
ATOM 647 N N . LYS A 1 80 ? -10.365 -9.911 8.982 1.00 92.19 80 LYS A N 1
ATOM 648 C CA . LYS A 1 80 ? -9.375 -8.928 9.432 1.00 92.19 80 LYS A CA 1
ATOM 649 C C . LYS A 1 80 ? -7.961 -9.312 8.979 1.00 92.19 80 LYS A C 1
ATOM 651 O O . LYS A 1 80 ? -7.262 -8.468 8.425 1.00 92.19 80 LYS A O 1
ATOM 656 N N . ASN A 1 81 ? -7.562 -10.570 9.164 1.00 91.38 81 ASN A N 1
ATOM 657 C CA . ASN A 1 81 ? -6.260 -11.069 8.718 1.00 91.38 81 ASN A CA 1
ATOM 658 C C . ASN A 1 81 ? -6.117 -10.975 7.196 1.00 91.38 81 ASN A C 1
ATOM 660 O O . ASN A 1 81 ? -5.067 -10.561 6.713 1.00 91.38 81 ASN A O 1
ATOM 664 N N . ASP A 1 82 ? -7.168 -11.300 6.440 1.00 91.50 82 ASP A N 1
ATOM 665 C CA . ASP A 1 82 ? -7.164 -11.163 4.981 1.00 91.50 82 ASP A CA 1
ATOM 666 C C . ASP A 1 82 ? -6.963 -9.707 4.540 1.00 91.50 82 ASP A C 1
ATOM 668 O O . ASP A 1 82 ? -6.193 -9.445 3.610 1.00 91.50 82 ASP A O 1
ATOM 672 N N . VAL A 1 83 ? -7.627 -8.758 5.210 1.00 94.50 83 VAL A N 1
ATOM 673 C CA . VAL A 1 83 ? -7.478 -7.314 4.972 1.00 94.50 83 VAL A CA 1
ATOM 674 C C . VAL A 1 83 ? -6.055 -6.863 5.268 1.00 94.50 83 VAL A C 1
ATOM 676 O O . VAL A 1 83 ? -5.418 -6.295 4.383 1.00 94.50 83 VAL A O 1
ATOM 679 N N . ILE A 1 84 ? -5.549 -7.148 6.471 1.00 94.62 84 ILE A N 1
ATOM 680 C CA . ILE A 1 84 ? -4.192 -6.778 6.894 1.00 94.62 84 ILE A CA 1
ATOM 681 C C . ILE A 1 84 ? -3.175 -7.330 5.909 1.00 94.62 84 ILE A C 1
ATOM 683 O O . ILE A 1 84 ? -2.382 -6.584 5.349 1.00 94.62 84 ILE A O 1
ATOM 687 N N . ASN A 1 85 ? -3.265 -8.622 5.616 1.00 94.31 85 ASN A N 1
ATOM 688 C CA . ASN A 1 85 ? -2.317 -9.272 4.738 1.00 94.31 85 ASN A CA 1
ATOM 689 C C . ASN A 1 85 ? -2.358 -8.716 3.307 1.00 94.31 85 ASN A C 1
ATOM 691 O O . ASN A 1 85 ? -1.334 -8.636 2.634 1.00 94.31 85 ASN A O 1
ATOM 695 N N . THR A 1 86 ? -3.533 -8.297 2.836 1.00 95.50 86 THR A N 1
ATOM 696 C CA . THR A 1 86 ? -3.655 -7.622 1.540 1.00 95.50 86 THR A CA 1
ATOM 697 C C . THR A 1 86 ? -3.000 -6.243 1.572 1.00 95.50 86 THR A C 1
ATOM 699 O O . THR A 1 86 ? -2.282 -5.902 0.637 1.00 95.50 86 THR A O 1
ATOM 702 N N . LEU A 1 87 ? -3.194 -5.463 2.640 1.00 97.00 87 LEU A N 1
ATOM 703 C CA . LEU A 1 87 ? -2.535 -4.164 2.812 1.00 97.00 87 LEU A CA 1
ATOM 704 C C . LEU A 1 87 ? -1.009 -4.311 2.895 1.00 97.00 87 LEU A C 1
ATOM 706 O O . LEU A 1 87 ? -0.308 -3.578 2.208 1.00 97.00 87 LEU A O 1
ATOM 710 N N . GLU A 1 88 ? -0.502 -5.305 3.629 1.00 95.19 88 GLU A N 1
ATOM 711 C CA . GLU A 1 88 ? 0.928 -5.644 3.694 1.00 95.19 88 GLU A CA 1
ATOM 712 C C . GLU A 1 88 ? 1.511 -5.963 2.315 1.00 95.19 88 GLU A C 1
ATOM 714 O O . GLU A 1 88 ? 2.619 -5.546 1.986 1.00 95.19 88 GLU A O 1
ATOM 719 N N . MET A 1 89 ? 0.775 -6.698 1.478 1.00 95.38 89 MET A N 1
ATOM 720 C CA . MET A 1 89 ? 1.211 -6.964 0.109 1.00 95.38 89 MET A CA 1
ATOM 721 C C . MET A 1 89 ? 1.299 -5.678 -0.725 1.00 95.38 89 MET A C 1
ATOM 723 O O . MET A 1 89 ? 2.252 -5.516 -1.483 1.00 95.38 89 MET A O 1
ATOM 727 N N . TYR A 1 90 ? 0.338 -4.757 -0.590 1.00 97.19 90 TYR A N 1
ATOM 728 C CA . TYR A 1 90 ? 0.404 -3.455 -1.264 1.00 97.19 90 TYR A CA 1
ATOM 729 C C . TYR A 1 90 ? 1.537 -2.581 -0.722 1.00 97.19 90 TYR A C 1
ATOM 731 O O . TYR A 1 90 ? 2.226 -1.943 -1.509 1.00 97.19 90 TYR A O 1
ATOM 739 N N . GLU A 1 91 ? 1.782 -2.592 0.586 1.00 95.62 91 GLU A N 1
ATOM 740 C CA . GLU A 1 91 ? 2.951 -1.952 1.193 1.00 95.62 91 GLU A CA 1
ATOM 741 C C . GLU A 1 91 ? 4.247 -2.526 0.600 1.00 95.62 91 GLU A C 1
ATOM 743 O O . GLU A 1 91 ? 5.108 -1.773 0.153 1.00 95.62 91 GLU A O 1
ATOM 748 N N . GLY A 1 92 ? 4.354 -3.855 0.487 1.00 94.81 92 GLY A N 1
ATOM 749 C CA . GLY A 1 92 ? 5.482 -4.536 -0.153 1.00 94.81 92 GLY A CA 1
ATOM 750 C C . GLY A 1 92 ? 5.678 -4.136 -1.618 1.00 94.81 92 GLY A C 1
ATOM 751 O O . GLY A 1 92 ? 6.812 -3.939 -2.057 1.00 94.81 92 GLY A O 1
ATOM 752 N N . LEU A 1 93 ? 4.584 -3.960 -2.364 1.00 95.69 93 LEU A N 1
ATOM 753 C CA . LEU A 1 93 ? 4.616 -3.448 -3.735 1.00 95.69 93 LEU A CA 1
ATOM 754 C C . LEU A 1 93 ? 5.160 -2.012 -3.782 1.00 95.69 93 LEU A C 1
ATOM 756 O O . LEU A 1 93 ? 6.015 -1.720 -4.613 1.00 95.69 93 LEU A O 1
ATOM 760 N N . CYS A 1 94 ? 4.710 -1.132 -2.884 1.00 95.38 94 CYS A N 1
ATOM 761 C CA . CYS A 1 94 ? 5.217 0.238 -2.789 1.00 95.38 94 CYS A CA 1
ATOM 762 C C . CYS A 1 94 ? 6.710 0.270 -2.409 1.00 95.38 94 CYS A C 1
ATOM 764 O O . CYS A 1 94 ? 7.485 1.004 -3.013 1.00 95.38 94 CYS A O 1
ATOM 766 N N . LEU A 1 95 ? 7.142 -0.587 -1.477 1.00 94.62 95 LEU A N 1
ATOM 767 C CA . LEU A 1 95 ? 8.541 -0.721 -1.041 1.00 94.62 95 LEU A CA 1
ATOM 768 C C . LEU A 1 95 ? 9.493 -1.244 -2.129 1.00 94.62 95 LEU A C 1
ATOM 770 O O . LEU A 1 95 ? 10.717 -1.230 -1.947 1.00 94.62 95 LEU A O 1
ATOM 774 N N . ALA A 1 96 ? 8.958 -1.770 -3.231 1.00 93.25 96 ALA A N 1
ATOM 775 C CA . ALA A 1 96 ? 9.747 -2.182 -4.387 1.00 93.25 96 ALA A CA 1
ATOM 776 C C . ALA A 1 96 ? 10.171 -1.000 -5.265 1.00 93.25 96 ALA A C 1
ATOM 778 O O . ALA A 1 96 ? 11.026 -1.176 -6.134 1.00 93.25 96 ALA A O 1
ATOM 779 N N . ALA A 1 97 ? 9.565 0.170 -5.062 1.00 92.50 97 ALA A N 1
ATOM 780 C CA . ALA A 1 97 ? 9.793 1.336 -5.886 1.00 92.50 97 ALA A CA 1
ATOM 781 C C . ALA A 1 97 ? 11.164 1.976 -5.654 1.00 92.50 97 ALA A C 1
ATOM 783 O O . ALA A 1 97 ? 11.640 2.146 -4.532 1.00 92.50 97 ALA A O 1
ATOM 784 N N . ASP A 1 98 ? 11.751 2.408 -6.759 1.00 90.44 98 ASP A N 1
ATOM 785 C CA . ASP A 1 98 ? 12.931 3.258 -6.840 1.00 90.44 98 ASP A CA 1
ATOM 786 C C . ASP A 1 98 ? 12.674 4.408 -7.834 1.00 90.44 98 ASP A C 1
ATOM 788 O O . ASP A 1 98 ? 11.577 4.545 -8.382 1.00 90.44 98 ASP A O 1
ATOM 792 N N . TYR A 1 99 ? 13.686 5.233 -8.107 1.00 88.62 99 TYR A N 1
ATOM 793 C CA . TYR A 1 99 ? 13.575 6.355 -9.049 1.00 88.62 99 TYR A CA 1
ATOM 794 C C . TYR A 1 99 ? 13.122 5.956 -10.465 1.00 88.62 99 TYR A C 1
ATOM 796 O O . TYR A 1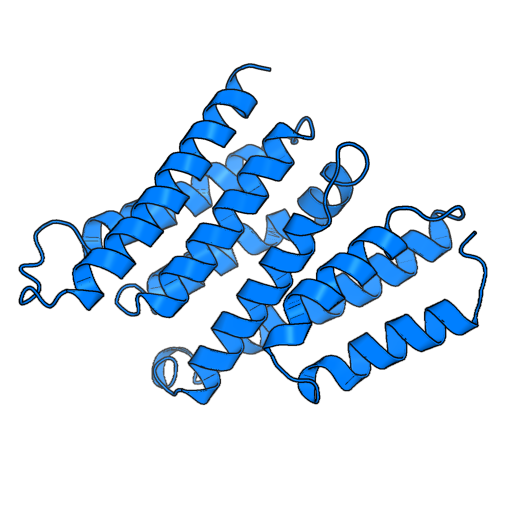 99 ? 12.509 6.768 -11.156 1.00 88.62 99 TYR A O 1
ATOM 804 N N . ASN A 1 100 ? 13.404 4.727 -10.905 1.00 86.88 100 ASN A N 1
ATOM 805 C CA . ASN A 1 100 ? 13.081 4.260 -12.255 1.00 86.88 100 ASN A CA 1
ATOM 806 C C . ASN A 1 100 ? 11.698 3.598 -12.324 1.00 86.88 100 ASN A C 1
ATOM 808 O O . ASN A 1 100 ? 11.061 3.589 -13.374 1.00 86.88 100 ASN A O 1
ATOM 812 N N . THR A 1 101 ? 11.236 3.032 -11.210 1.00 89.19 101 THR A N 1
ATOM 813 C CA . THR A 1 101 ? 10.077 2.129 -11.163 1.00 89.19 101 THR A CA 1
ATOM 814 C C . THR A 1 101 ? 8.879 2.723 -10.424 1.00 89.19 101 THR A C 1
ATOM 816 O O . THR A 1 101 ? 7.752 2.266 -10.631 1.00 89.19 101 THR A O 1
ATOM 819 N N . ALA A 1 102 ? 9.081 3.783 -9.629 1.00 92.12 102 ALA A N 1
ATOM 820 C CA . ALA A 1 102 ? 8.023 4.462 -8.882 1.00 92.12 102 ALA A CA 1
ATOM 821 C C . ALA A 1 102 ? 6.868 4.926 -9.781 1.00 92.12 102 ALA A C 1
ATOM 823 O O . ALA A 1 102 ? 5.712 4.753 -9.408 1.00 92.12 102 ALA A O 1
ATOM 824 N N . GLY A 1 103 ? 7.149 5.439 -10.985 1.00 91.25 103 GLY A N 1
ATOM 825 C CA . GLY A 1 103 ? 6.105 5.833 -11.939 1.00 91.25 103 GLY A CA 1
ATOM 826 C C . GLY A 1 103 ? 5.224 4.659 -12.381 1.00 91.25 103 GLY A C 1
ATOM 827 O O . GLY A 1 103 ? 3.998 4.754 -12.338 1.00 91.25 103 GLY A O 1
ATOM 828 N N . THR A 1 104 ? 5.839 3.526 -12.732 1.00 90.81 104 THR A N 1
ATOM 829 C CA . THR A 1 104 ? 5.139 2.299 -13.152 1.00 90.81 104 THR A CA 1
ATOM 830 C C . THR A 1 104 ? 4.278 1.725 -12.031 1.00 90.81 104 THR A C 1
ATOM 832 O O . THR A 1 104 ? 3.125 1.357 -12.259 1.00 90.81 104 THR A O 1
ATOM 835 N N . ILE A 1 105 ? 4.818 1.668 -10.809 1.00 93.94 105 ILE A N 1
ATOM 836 C CA . ILE A 1 105 ? 4.087 1.159 -9.645 1.00 93.94 105 ILE A CA 1
ATOM 837 C C . ILE A 1 105 ? 2.934 2.101 -9.293 1.00 93.94 105 ILE A C 1
ATOM 839 O O . ILE A 1 105 ? 1.798 1.642 -9.154 1.00 93.94 105 ILE A O 1
ATOM 843 N N . LEU A 1 106 ? 3.187 3.413 -9.236 1.00 94.12 106 LEU A N 1
ATOM 844 C CA . LEU A 1 106 ? 2.178 4.423 -8.918 1.00 94.12 106 LEU A CA 1
ATOM 845 C C . LEU A 1 106 ? 1.007 4.398 -9.910 1.00 94.12 106 LEU A C 1
ATOM 847 O O . LEU A 1 106 ? -0.151 4.382 -9.491 1.00 94.12 106 LEU A O 1
ATOM 851 N N . ALA A 1 107 ? 1.302 4.315 -11.211 1.00 93.00 107 ALA A N 1
ATOM 852 C CA . ALA A 1 107 ? 0.294 4.209 -12.266 1.00 93.00 107 ALA A CA 1
ATOM 853 C C . ALA A 1 107 ? -0.568 2.940 -12.148 1.00 93.00 107 ALA A C 1
ATOM 855 O O . ALA A 1 107 ? -1.693 2.908 -12.636 1.00 93.00 107 ALA A O 1
ATOM 856 N N . ASN A 1 108 ? -0.077 1.893 -11.484 1.00 92.75 108 ASN A N 1
ATOM 857 C CA . ASN A 1 108 ? -0.849 0.676 -11.264 1.00 92.75 108 ASN A CA 1
ATOM 858 C C . ASN A 1 108 ? -1.748 0.772 -10.022 1.00 92.75 108 ASN A C 1
ATOM 860 O O . ASN A 1 108 ? -2.882 0.289 -10.027 1.00 92.75 108 ASN A O 1
ATOM 864 N N . ILE A 1 109 ? -1.258 1.407 -8.954 1.00 94.88 109 ILE A N 1
ATOM 865 C CA . ILE A 1 109 ? -1.945 1.409 -7.656 1.00 94.88 109 ILE A CA 1
ATOM 866 C C . ILE A 1 109 ? -2.911 2.576 -7.443 1.00 94.88 109 ILE A C 1
ATOM 868 O O . ILE A 1 109 ? -3.786 2.464 -6.583 1.00 94.88 109 ILE A O 1
ATOM 872 N N . TYR A 1 110 ? -2.791 3.685 -8.186 1.00 95.06 110 TYR A N 1
ATOM 873 C CA . TYR A 1 110 ? -3.576 4.898 -7.899 1.00 95.06 110 TYR A CA 1
ATOM 874 C C . TYR A 1 110 ? -5.093 4.686 -7.987 1.00 95.06 110 TYR A C 1
ATOM 876 O O . TYR A 1 110 ? -5.863 5.316 -7.262 1.00 95.06 110 TYR A O 1
ATOM 884 N N . HIS A 1 111 ? -5.529 3.731 -8.810 1.00 94.38 111 HIS A N 1
ATOM 885 C CA . HIS A 1 111 ? -6.925 3.314 -8.920 1.00 94.38 111 HIS A CA 1
ATOM 886 C C . HIS A 1 111 ? -7.506 2.731 -7.620 1.00 94.38 111 HIS A C 1
ATOM 888 O O . HIS A 1 111 ? -8.727 2.649 -7.477 1.00 94.38 111 HIS A O 1
ATOM 894 N N . TYR A 1 112 ? -6.657 2.316 -6.675 1.00 95.69 112 TYR A N 1
ATOM 895 C CA . TYR A 1 112 ? -7.054 1.657 -5.430 1.00 95.69 112 TYR A CA 1
ATOM 896 C C . TYR A 1 112 ? -7.010 2.581 -4.205 1.00 95.69 112 TYR A C 1
ATOM 898 O O . TYR A 1 112 ? -7.373 2.151 -3.113 1.00 95.69 112 TYR A O 1
ATOM 906 N N . PHE A 1 113 ? -6.639 3.857 -4.348 1.00 96.44 113 PHE A N 1
ATOM 907 C CA . PHE A 1 113 ? -6.563 4.775 -3.202 1.00 96.44 113 PHE A CA 1
ATOM 908 C C . PHE A 1 113 ? -7.911 4.945 -2.489 1.00 96.44 113 PHE A C 1
ATOM 910 O O . PHE A 1 113 ? -7.979 4.920 -1.259 1.00 96.44 113 PHE A O 1
ATOM 917 N N . ASP A 1 114 ? -9.006 5.033 -3.250 1.00 95.31 114 ASP A N 1
ATOM 918 C CA . ASP A 1 114 ? -10.358 5.079 -2.682 1.00 95.31 114 ASP A CA 1
ATOM 919 C C . ASP A 1 114 ? -10.723 3.770 -1.966 1.00 95.31 114 ASP A C 1
ATOM 921 O O . ASP A 1 114 ? -11.351 3.785 -0.910 1.00 95.31 114 ASP A O 1
ATOM 925 N N . ALA A 1 115 ? -10.269 2.627 -2.486 1.00 95.44 115 ALA A N 1
ATOM 926 C CA . ALA A 1 115 ? -10.455 1.337 -1.832 1.00 95.44 115 ALA A CA 1
ATOM 927 C C . ALA A 1 115 ? -9.752 1.287 -0.463 1.00 95.44 115 ALA A C 1
ATOM 929 O O . ALA A 1 115 ? -10.379 0.875 0.514 1.00 95.44 115 ALA A O 1
ATOM 930 N N . PHE A 1 116 ? -8.512 1.772 -0.351 1.00 96.62 116 PHE A N 1
ATOM 931 C CA . PHE A 1 116 ? -7.811 1.862 0.937 1.00 96.62 116 PHE A CA 1
ATOM 932 C C . PHE A 1 116 ? -8.528 2.798 1.919 1.00 96.62 116 PHE A C 1
ATOM 934 O O . PHE A 1 116 ? -8.722 2.448 3.084 1.00 96.62 116 PHE A O 1
ATOM 941 N N . ALA A 1 117 ? -9.016 3.948 1.443 1.00 95.25 117 ALA A N 1
ATOM 942 C CA . ALA A 1 117 ? -9.790 4.873 2.269 1.00 95.25 117 ALA A CA 1
ATOM 943 C C . ALA A 1 117 ? -11.113 4.259 2.770 1.00 95.25 117 ALA A C 1
ATOM 945 O O . ALA A 1 117 ? -11.494 4.465 3.925 1.00 95.25 117 ALA A O 1
ATOM 946 N N . ARG A 1 118 ? -11.798 3.461 1.939 1.00 93.19 118 ARG A N 1
ATOM 947 C CA . ARG A 1 118 ? -13.002 2.715 2.344 1.00 93.19 118 ARG A CA 1
ATOM 948 C C . ARG A 1 118 ? -12.696 1.645 3.387 1.00 93.19 118 ARG A C 1
ATOM 950 O O . ARG A 1 118 ? -13.475 1.500 4.328 1.00 93.19 118 ARG A O 1
ATOM 957 N N . ILE A 1 119 ? -11.578 0.924 3.255 1.00 94.50 119 ILE A N 1
ATOM 958 C CA . ILE A 1 119 ? -11.134 -0.044 4.272 1.00 94.50 119 ILE A CA 1
ATOM 959 C C . ILE A 1 119 ? -10.959 0.670 5.612 1.00 94.50 119 ILE A C 1
ATOM 961 O O . ILE A 1 119 ? -11.558 0.249 6.600 1.00 94.50 119 ILE A O 1
ATOM 965 N N . PHE A 1 120 ? -10.244 1.797 5.629 1.00 94.44 120 PHE A N 1
ATOM 966 C CA . PHE A 1 120 ? -10.074 2.602 6.838 1.00 94.44 120 PHE A CA 1
ATOM 967 C C . PHE A 1 120 ? -11.416 3.002 7.459 1.00 94.44 120 PHE A C 1
ATOM 969 O O . PHE A 1 120 ? -11.625 2.883 8.661 1.00 94.44 120 PHE A O 1
ATOM 976 N N . GLN A 1 121 ? -12.369 3.456 6.642 1.00 92.06 121 GLN A N 1
ATOM 977 C CA . GLN A 1 121 ? -13.680 3.875 7.133 1.00 92.06 121 GLN A CA 1
ATOM 978 C C . GLN A 1 121 ? -14.449 2.731 7.815 1.00 92.06 121 GLN A C 1
ATOM 980 O O . GLN A 1 121 ? -15.089 2.956 8.845 1.00 92.06 121 GLN A O 1
ATOM 985 N N . VAL A 1 122 ? -14.393 1.517 7.256 1.00 91.75 122 VAL A N 1
ATOM 986 C CA . VAL A 1 122 ? -15.032 0.322 7.835 1.00 91.75 122 VAL A CA 1
ATOM 987 C C . VAL A 1 122 ? -14.340 -0.088 9.136 1.00 91.75 122 VAL A C 1
ATOM 989 O O . VAL A 1 122 ? -15.011 -0.394 10.122 1.00 91.75 122 VAL A O 1
ATOM 992 N N . TYR A 1 123 ? -13.009 -0.029 9.162 1.00 91.69 123 TYR A N 1
ATOM 993 C CA . TYR A 1 123 ? -12.177 -0.458 10.285 1.00 91.69 123 TYR A CA 1
ATOM 994 C C . TYR A 1 123 ? -11.768 0.666 11.241 1.00 91.69 123 TYR A C 1
ATOM 996 O O . TYR A 1 123 ? -10.909 0.450 12.083 1.00 91.69 123 TYR A O 1
ATOM 1004 N N . LYS A 1 124 ? -12.431 1.826 11.204 1.00 86.56 124 LYS A N 1
ATOM 1005 C CA . LYS A 1 124 ? -12.037 3.047 11.934 1.00 86.56 124 LYS A CA 1
ATOM 1006 C C . LYS A 1 124 ? -11.732 2.889 13.434 1.00 86.56 124 LYS A C 1
ATOM 1008 O O . LYS A 1 124 ? -11.006 3.711 13.979 1.00 86.56 124 LYS A O 1
ATOM 1013 N N . ASN A 1 125 ? -12.265 1.850 14.083 1.00 84.88 125 ASN A N 1
ATOM 1014 C CA . ASN A 1 125 ? -12.068 1.540 15.506 1.00 84.88 125 ASN A CA 1
ATOM 1015 C C . ASN A 1 125 ? -11.137 0.332 15.758 1.00 84.88 125 ASN A C 1
ATOM 1017 O O . ASN A 1 125 ? -11.113 -0.195 16.866 1.00 84.88 125 ASN A O 1
ATOM 1021 N N . ILE A 1 126 ? -10.451 -0.169 14.732 1.00 88.88 126 ILE A N 1
ATOM 1022 C CA . ILE A 1 126 ? -9.560 -1.330 14.784 1.00 88.88 126 ILE A CA 1
ATOM 1023 C C . ILE A 1 126 ? -8.151 -0.835 14.434 1.00 88.88 126 ILE A C 1
ATOM 1025 O O . ILE A 1 126 ? -7.800 -0.769 13.255 1.00 88.88 126 ILE A O 1
ATOM 1029 N N . SER A 1 127 ? -7.365 -0.476 15.458 1.00 87.19 127 SER A N 1
ATOM 1030 C CA . SER A 1 127 ? -6.042 0.162 15.315 1.00 87.19 127 SER A CA 1
ATOM 1031 C C . SER A 1 127 ? -5.129 -0.593 14.351 1.00 87.19 127 SER A C 1
ATOM 1033 O O . SER A 1 127 ? -4.561 -0.003 13.442 1.00 87.19 127 SER A O 1
ATOM 1035 N N . GLU A 1 128 ? -5.079 -1.920 14.485 1.00 89.44 128 GLU A N 1
ATOM 1036 C CA . GLU A 1 128 ? -4.239 -2.798 13.666 1.00 89.44 128 GLU A CA 1
ATOM 1037 C C . GLU A 1 128 ? -4.465 -2.582 12.159 1.00 89.44 128 GLU A C 1
ATOM 1039 O O . GLU A 1 128 ? -3.516 -2.412 11.403 1.00 89.44 128 GLU A O 1
ATOM 1044 N N . VAL A 1 129 ? -5.722 -2.513 11.706 1.00 93.25 129 VAL A N 1
ATOM 1045 C CA . VAL A 1 129 ? -6.031 -2.296 10.282 1.00 93.25 129 VAL A CA 1
ATOM 1046 C C . VAL A 1 129 ? -5.760 -0.849 9.872 1.00 93.25 129 VAL A C 1
ATOM 1048 O O . VAL A 1 129 ? -5.259 -0.609 8.771 1.00 93.25 129 VAL A O 1
ATOM 1051 N N . ASN A 1 130 ? -6.083 0.109 10.744 1.00 92.94 130 ASN A N 1
ATOM 1052 C CA . ASN A 1 130 ? -5.841 1.529 10.495 1.00 92.94 130 ASN A CA 1
ATOM 1053 C C . ASN A 1 130 ? -4.355 1.797 10.226 1.00 92.94 130 ASN A C 1
ATOM 1055 O O . ASN A 1 130 ? -4.039 2.461 9.237 1.00 92.94 130 ASN A O 1
ATOM 1059 N N . LEU A 1 131 ? -3.467 1.225 11.042 1.00 93.81 131 LEU A N 1
ATOM 1060 C CA . LEU A 1 131 ? -2.021 1.364 10.908 1.00 93.81 131 LEU A CA 1
ATOM 1061 C C . LEU A 1 131 ? -1.530 0.899 9.533 1.00 93.81 131 LEU A C 1
ATOM 1063 O O . LEU A 1 131 ? -0.818 1.632 8.851 1.00 93.81 131 LEU A O 1
ATOM 1067 N N . TYR A 1 132 ? -1.949 -0.283 9.072 1.00 96.00 132 TYR A N 1
ATOM 1068 C CA . TYR A 1 132 ? -1.535 -0.782 7.755 1.00 96.00 132 TYR A CA 1
ATOM 1069 C C . TYR A 1 132 ? -2.063 0.072 6.600 1.00 96.00 132 TYR A C 1
ATOM 1071 O O . TYR A 1 132 ? -1.355 0.269 5.614 1.00 96.00 132 TYR A O 1
ATOM 1079 N N . VAL A 1 133 ? -3.270 0.638 6.710 1.00 97.12 133 VAL A N 1
ATOM 1080 C CA . VAL A 1 133 ? -3.736 1.606 5.707 1.00 97.12 133 VAL A CA 1
ATOM 1081 C C . VAL A 1 133 ? -2.857 2.859 5.717 1.00 97.12 133 VAL A C 1
ATOM 1083 O O . VAL A 1 133 ? -2.452 3.317 4.648 1.00 97.12 133 VAL A O 1
ATOM 1086 N N . LEU A 1 134 ? -2.534 3.404 6.896 1.00 96.88 134 LEU A N 1
ATOM 1087 C CA . LEU A 1 134 ? -1.656 4.571 7.021 1.00 96.88 134 LEU A CA 1
ATOM 1088 C C . LEU A 1 134 ? -0.271 4.297 6.419 1.00 96.88 134 LEU A C 1
ATOM 1090 O O . LEU A 1 134 ? 0.219 5.120 5.648 1.00 96.88 134 LEU A O 1
ATOM 1094 N N . ARG A 1 135 ? 0.322 3.127 6.691 1.00 96.81 135 ARG A N 1
ATOM 1095 C CA . ARG A 1 135 ? 1.621 2.715 6.134 1.00 96.81 135 ARG A CA 1
ATOM 1096 C C . ARG A 1 135 ? 1.604 2.651 4.609 1.00 96.81 135 ARG A C 1
ATOM 1098 O O . ARG A 1 135 ? 2.499 3.198 3.970 1.00 96.81 135 ARG A O 1
ATOM 1105 N N . VAL A 1 136 ? 0.552 2.078 4.014 1.00 97.44 136 VAL A N 1
ATOM 1106 C CA . VAL A 1 136 ? 0.387 2.063 2.549 1.00 97.44 136 VAL A CA 1
ATOM 1107 C C . VAL A 1 136 ? 0.378 3.489 1.986 1.00 97.44 136 VAL A C 1
ATOM 1109 O O . VAL A 1 136 ? 1.097 3.763 1.026 1.00 97.44 136 VAL A O 1
ATOM 1112 N N . PHE A 1 137 ? -0.372 4.421 2.588 1.00 97.88 137 PHE A N 1
ATOM 1113 C CA . PHE A 1 137 ? -0.363 5.831 2.164 1.00 97.88 137 PHE A CA 1
ATOM 1114 C C . PHE A 1 137 ? 1.003 6.507 2.358 1.00 97.88 137 PHE A C 1
ATOM 1116 O O . PHE A 1 137 ? 1.414 7.283 1.493 1.00 97.88 137 PHE A O 1
ATOM 1123 N N . GLY A 1 138 ? 1.723 6.191 3.435 1.00 96.75 138 GLY A N 1
ATOM 1124 C CA . GLY A 1 138 ? 3.077 6.690 3.674 1.00 96.75 138 GLY A CA 1
ATOM 1125 C C . GLY A 1 138 ? 4.064 6.263 2.591 1.00 96.75 138 GLY A C 1
ATOM 1126 O O . GLY A 1 138 ? 4.783 7.103 2.042 1.00 96.75 138 GLY A O 1
ATOM 1127 N N . GLU A 1 139 ? 4.041 4.988 2.205 1.00 96.25 139 GLU A N 1
ATOM 1128 C CA . GLU A 1 139 ? 4.899 4.475 1.134 1.00 96.25 139 GLU A CA 1
ATOM 1129 C C . GLU A 1 139 ? 4.495 5.016 -0.249 1.00 96.25 139 GLU A C 1
ATOM 1131 O O . GLU A 1 139 ? 5.357 5.308 -1.079 1.00 96.25 139 GLU A O 1
ATOM 1136 N N . ILE A 1 140 ? 3.204 5.273 -0.488 1.00 96.50 140 ILE A N 1
ATOM 1137 C CA . ILE A 1 140 ? 2.754 5.980 -1.698 1.00 96.50 140 ILE A CA 1
ATOM 1138 C C . ILE A 1 140 ? 3.301 7.412 -1.750 1.00 96.50 140 ILE A C 1
ATOM 1140 O O . ILE A 1 140 ? 3.808 7.829 -2.793 1.00 96.50 140 ILE A O 1
ATOM 1144 N N . ALA A 1 141 ? 3.247 8.161 -0.645 1.00 95.38 141 ALA A N 1
ATOM 1145 C CA . ALA A 1 141 ? 3.790 9.519 -0.596 1.00 95.38 141 ALA A CA 1
ATOM 1146 C C . ALA A 1 141 ? 5.307 9.539 -0.849 1.00 95.38 141 ALA A C 1
ATOM 1148 O O . ALA A 1 141 ? 5.804 10.409 -1.565 1.00 95.38 141 ALA A O 1
ATOM 1149 N N . LYS A 1 142 ? 6.040 8.546 -0.330 1.00 93.44 142 LYS A N 1
ATOM 1150 C CA . LYS A 1 142 ? 7.454 8.311 -0.668 1.00 93.44 142 LYS A CA 1
ATOM 1151 C C . LYS A 1 142 ? 7.653 8.092 -2.165 1.00 93.44 142 LYS A C 1
ATOM 1153 O O . LYS A 1 142 ? 8.511 8.722 -2.765 1.00 93.44 142 LYS A O 1
ATOM 1158 N N . MET A 1 143 ? 6.854 7.243 -2.807 1.00 93.00 143 MET A N 1
ATOM 1159 C CA . MET A 1 143 ? 6.971 7.031 -4.256 1.00 93.00 143 MET A CA 1
ATOM 1160 C C . MET A 1 143 ? 6.715 8.305 -5.061 1.00 93.00 143 MET A C 1
ATOM 1162 O O . MET A 1 143 ? 7.430 8.579 -6.024 1.00 93.00 143 MET A O 1
ATOM 1166 N N . MET A 1 144 ? 5.737 9.111 -4.646 1.00 91.81 144 MET A N 1
ATOM 1167 C CA . MET A 1 144 ? 5.477 10.419 -5.253 1.00 91.81 144 MET A CA 1
ATOM 1168 C C . MET A 1 144 ? 6.641 11.401 -5.050 1.00 91.81 144 MET A C 1
ATOM 1170 O O . MET A 1 144 ? 6.815 12.312 -5.851 1.00 91.81 144 MET A O 1
ATOM 1174 N N . SER A 1 145 ? 7.475 11.228 -4.019 1.00 87.75 145 SER A N 1
ATOM 1175 C CA . SER A 1 145 ? 8.702 12.018 -3.854 1.00 87.75 145 SER A CA 1
ATOM 1176 C C . SER A 1 145 ? 9.887 11.457 -4.652 1.00 87.75 145 SER A C 1
ATOM 1178 O O . SER A 1 145 ? 10.844 12.187 -4.907 1.00 87.75 145 SER A O 1
ATOM 1180 N N . LEU A 1 146 ? 9.826 10.212 -5.133 1.00 86.44 146 LEU A N 1
ATOM 1181 C CA . LEU A 1 146 ? 10.834 9.613 -6.020 1.00 86.44 146 LEU A CA 1
ATOM 1182 C C . LEU A 1 146 ? 10.580 9.910 -7.505 1.00 86.44 146 LEU A C 1
ATOM 1184 O O . LEU A 1 146 ? 11.526 9.960 -8.287 1.00 86.44 146 LEU A O 1
ATOM 1188 N N . HIS A 1 147 ? 9.329 10.146 -7.895 1.00 85.81 147 HIS A N 1
ATOM 1189 C CA . HIS A 1 147 ? 8.914 10.342 -9.285 1.00 85.81 147 HIS A CA 1
ATOM 1190 C C . HIS A 1 147 ? 7.979 11.545 -9.424 1.00 85.81 147 HIS A C 1
ATOM 1192 O O . HIS A 1 147 ? 7.166 11.792 -8.544 1.00 85.81 147 HIS A O 1
ATOM 1198 N N . GLU A 1 148 ? 8.062 12.284 -10.532 1.00 85.50 148 GLU A N 1
ATOM 1199 C CA . GLU A 1 148 ? 7.123 13.372 -10.825 1.00 85.50 148 GLU A CA 1
ATOM 1200 C C . GLU A 1 148 ? 5.731 12.797 -11.121 1.00 85.50 148 GLU A C 1
ATOM 1202 O O . GLU A 1 148 ? 5.404 12.402 -12.241 1.00 85.50 148 GLU A O 1
ATOM 1207 N N . ALA A 1 149 ? 4.922 12.675 -10.071 1.00 85.25 149 ALA A N 1
ATOM 1208 C CA . ALA A 1 149 ? 3.596 12.096 -10.162 1.00 85.25 149 ALA A CA 1
ATOM 1209 C C . ALA A 1 149 ? 2.676 12.962 -11.033 1.00 85.25 149 ALA A C 1
ATOM 1211 O O . ALA A 1 149 ? 2.612 14.184 -10.903 1.00 85.25 149 ALA A O 1
ATOM 1212 N N . GLN A 1 150 ? 1.905 12.308 -11.903 1.00 89.56 150 GLN A N 1
ATOM 1213 C CA . GLN A 1 150 ? 0.899 12.984 -12.713 1.00 89.56 150 GLN A CA 1
ATOM 1214 C C . GLN A 1 150 ? -0.148 13.670 -11.827 1.00 89.56 150 GLN A C 1
ATOM 1216 O O . GLN A 1 150 ? -0.538 13.145 -10.781 1.00 89.56 150 GLN A O 1
ATOM 1221 N N . LEU A 1 151 ? -0.672 14.809 -12.292 1.00 89.38 151 LEU A N 1
ATOM 1222 C CA . LEU A 1 151 ? -1.640 15.619 -11.546 1.00 89.38 151 LEU A CA 1
ATOM 1223 C C . LEU A 1 151 ? -2.850 14.809 -11.051 1.00 89.38 151 LEU A C 1
ATOM 1225 O O . LEU A 1 151 ? -3.333 15.030 -9.940 1.00 89.38 151 LEU A O 1
ATOM 1229 N N . ASP A 1 152 ? -3.336 13.862 -11.852 1.00 92.38 152 ASP A N 1
ATOM 1230 C CA . ASP A 1 152 ? -4.479 13.026 -11.479 1.00 92.38 152 ASP A CA 1
ATOM 1231 C C . ASP A 1 152 ? -4.130 12.014 -10.378 1.00 92.38 152 ASP A C 1
ATOM 1233 O O . ASP A 1 152 ? -4.952 11.781 -9.489 1.00 92.38 152 ASP A O 1
ATOM 1237 N N . HIS A 1 153 ? -2.899 11.487 -10.359 1.00 93.44 153 HIS A N 1
ATOM 1238 C CA . HIS A 1 153 ? -2.409 10.644 -9.264 1.00 93.44 153 HIS A CA 1
ATOM 1239 C C . HIS A 1 153 ? -2.321 11.451 -7.963 1.00 93.44 153 HIS A C 1
ATOM 1241 O O . HIS A 1 153 ? -2.804 10.992 -6.927 1.00 93.44 153 HIS A O 1
ATOM 1247 N N . CYS A 1 154 ? -1.794 12.681 -8.025 1.00 92.69 154 CYS A N 1
ATOM 1248 C CA . CYS A 1 154 ? -1.728 13.582 -6.872 1.00 92.69 154 CYS A CA 1
ATOM 1249 C C . CYS A 1 154 ? -3.124 13.911 -6.331 1.00 92.69 154 CYS A C 1
ATOM 1251 O O . CYS A 1 154 ? -3.377 13.781 -5.134 1.00 92.69 154 CYS A O 1
ATOM 1253 N N . LYS A 1 155 ? -4.070 14.285 -7.203 1.00 93.31 155 LYS A N 1
ATOM 1254 C CA . LYS A 1 155 ? -5.457 14.578 -6.801 1.00 93.31 155 LYS A CA 1
ATOM 1255 C C . LYS A 1 155 ? -6.131 13.377 -6.146 1.00 93.31 155 LYS A C 1
ATOM 1257 O O . LYS A 1 155 ? -6.801 13.547 -5.124 1.00 93.31 155 LYS A O 1
ATOM 1262 N N . ALA A 1 156 ? -5.968 12.185 -6.723 1.00 95.94 156 ALA A N 1
ATOM 1263 C CA . ALA A 1 156 ? -6.511 10.954 -6.160 1.00 95.94 156 ALA A CA 1
ATOM 1264 C C . ALA A 1 156 ? -5.925 10.694 -4.767 1.00 95.94 156 ALA A C 1
ATOM 1266 O O . ALA A 1 156 ? -6.680 10.474 -3.819 1.00 95.94 156 ALA A O 1
ATOM 1267 N N . PHE A 1 157 ? -4.602 10.815 -4.625 1.00 96.62 157 PHE A N 1
ATOM 1268 C CA . PHE A 1 157 ? -3.917 10.658 -3.346 1.00 96.62 157 PHE A CA 1
ATOM 1269 C C . PHE A 1 157 ? -4.451 11.639 -2.298 1.00 96.62 157 PHE A C 1
ATOM 1271 O O . PHE A 1 157 ? -4.938 11.212 -1.252 1.00 96.62 157 PHE A O 1
ATOM 1278 N N . TYR A 1 158 ? -4.430 12.945 -2.586 1.00 95.31 158 TYR A N 1
ATOM 1279 C CA . TYR A 1 158 ? -4.864 13.973 -1.639 1.00 95.31 158 TYR A CA 1
ATOM 1280 C C . TYR A 1 158 ? -6.322 13.797 -1.224 1.00 95.31 158 TYR A C 1
ATOM 1282 O O . TYR A 1 158 ? -6.650 13.948 -0.046 1.00 95.31 158 TYR A O 1
ATOM 1290 N N . THR A 1 159 ? -7.194 13.434 -2.164 1.00 96.56 159 THR A N 1
ATOM 1291 C CA . THR A 1 159 ? -8.613 13.193 -1.884 1.00 96.56 159 THR A CA 1
ATOM 1292 C C . THR A 1 159 ? -8.787 12.014 -0.926 1.00 96.56 159 THR A C 1
ATOM 1294 O O . THR A 1 159 ? -9.431 12.154 0.118 1.00 96.56 159 THR A O 1
ATOM 1297 N N . SER A 1 160 ? -8.180 10.866 -1.239 1.00 97.38 160 SER A N 1
ATOM 1298 C CA . SER A 1 160 ? -8.306 9.650 -0.432 1.00 97.38 160 SER A CA 1
ATOM 1299 C C . SER A 1 160 ? -7.620 9.783 0.928 1.00 97.38 160 SER A C 1
ATOM 1301 O O . SER A 1 160 ? -8.228 9.459 1.949 1.00 97.38 160 SER A O 1
ATOM 1303 N N . TYR A 1 161 ? -6.405 10.332 0.978 1.00 97.00 161 TYR A N 1
ATOM 1304 C CA . TYR A 1 161 ? -5.661 10.497 2.225 1.00 97.00 161 TYR A CA 1
ATOM 1305 C C . TYR A 1 161 ? -6.309 11.531 3.153 1.00 97.00 161 TYR A C 1
ATOM 1307 O O . TYR A 1 161 ? -6.420 11.302 4.355 1.00 97.00 161 TYR A O 1
ATOM 1315 N N . THR A 1 162 ? -6.865 12.623 2.613 1.00 96.06 162 THR A N 1
ATOM 1316 C CA . THR A 1 162 ? -7.650 13.573 3.424 1.00 96.06 162 THR A CA 1
ATOM 1317 C C . THR A 1 162 ? -8.882 12.899 4.031 1.00 96.06 162 THR A C 1
ATOM 1319 O O . THR A 1 162 ? -9.236 13.176 5.178 1.00 96.06 162 THR A O 1
ATOM 1322 N N . SER A 1 163 ? -9.543 12.001 3.291 1.00 95.75 163 SER A N 1
ATOM 1323 C CA . SER A 1 163 ? -10.659 11.211 3.824 1.00 95.75 163 SER A CA 1
ATOM 1324 C C . SER A 1 163 ? -10.209 10.303 4.973 1.00 95.75 163 SER A C 1
ATOM 1326 O O . SER A 1 163 ? -10.874 10.254 6.010 1.00 95.75 163 SER A O 1
ATOM 1328 N N . VAL A 1 164 ? -9.060 9.634 4.828 1.00 95.69 164 VAL A N 1
ATOM 1329 C CA . VAL A 1 164 ? -8.449 8.816 5.890 1.00 95.69 164 VAL A CA 1
ATOM 1330 C C . VAL A 1 164 ? -8.151 9.662 7.126 1.00 95.69 164 VAL A C 1
ATOM 1332 O O . VAL A 1 164 ? -8.639 9.336 8.205 1.00 95.69 164 VAL A O 1
ATOM 1335 N N . LEU A 1 165 ? -7.460 10.795 6.978 1.00 93.94 165 LEU A N 1
ATOM 1336 C CA . LEU A 1 165 ? -7.116 11.673 8.101 1.00 93.94 165 LEU A CA 1
ATOM 1337 C C . LEU A 1 165 ? -8.348 12.241 8.810 1.00 93.94 165 LEU A C 1
ATOM 1339 O O . LEU A 1 165 ? -8.372 12.305 10.037 1.00 93.94 165 LEU A O 1
ATOM 134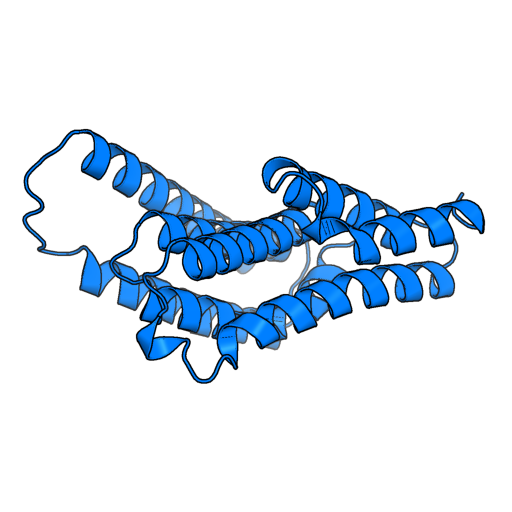3 N N . ARG A 1 166 ? -9.401 12.611 8.070 1.00 92.25 166 ARG A N 1
ATOM 1344 C CA . ARG A 1 166 ? -10.674 13.040 8.672 1.00 92.25 166 ARG A CA 1
ATOM 1345 C C . ARG A 1 166 ? -11.315 11.919 9.483 1.00 92.25 166 ARG A C 1
ATOM 1347 O O . ARG A 1 166 ? -11.778 12.165 10.593 1.00 92.25 166 ARG A O 1
ATOM 1354 N N . ASN A 1 167 ? -11.337 10.695 8.957 1.00 89.69 167 ASN A N 1
ATOM 1355 C CA . ASN A 1 167 ? -11.866 9.540 9.682 1.00 89.69 167 ASN A CA 1
ATOM 1356 C C . ASN A 1 167 ? -11.018 9.202 10.915 1.00 89.69 167 ASN A C 1
ATOM 1358 O O . ASN A 1 167 ? -11.587 8.915 11.969 1.00 89.69 167 ASN A O 1
ATOM 1362 N N . TYR A 1 168 ? -9.690 9.285 10.810 1.00 89.25 168 TYR A N 1
ATOM 1363 C CA . TYR A 1 168 ? -8.771 9.091 11.929 1.00 89.25 168 TYR A CA 1
ATOM 1364 C C . TYR A 1 168 ? -9.030 10.132 13.022 1.00 89.25 168 TYR A C 1
ATOM 1366 O O . TYR A 1 168 ? -9.339 9.766 14.155 1.00 89.25 168 TYR A O 1
ATOM 1374 N N . ALA A 1 169 ? -9.034 11.419 12.663 1.00 86.44 169 ALA A N 1
ATOM 1375 C CA . ALA A 1 169 ? -9.325 12.528 13.565 1.00 86.44 169 ALA A CA 1
ATOM 1376 C C . ALA A 1 169 ? -10.682 12.356 14.270 1.00 86.44 169 ALA A C 1
ATOM 1378 O O . ALA A 1 169 ? -10.755 12.411 15.494 1.00 86.44 169 ALA A O 1
ATOM 1379 N N . ASN A 1 170 ? -11.749 12.060 13.526 1.00 84.00 170 ASN A N 1
ATOM 1380 C CA . ASN A 1 170 ? -13.091 11.889 14.093 1.00 84.00 170 ASN A CA 1
ATOM 1381 C C . ASN A 1 170 ? -13.230 10.667 15.014 1.00 84.00 170 ASN A C 1
ATOM 1383 O O . ASN A 1 170 ? -14.142 10.631 15.837 1.00 84.00 170 ASN A O 1
ATOM 1387 N N . SER A 1 171 ? -12.366 9.662 14.859 1.00 78.62 171 SER A N 1
ATOM 1388 C CA . SER A 1 171 ? -12.424 8.425 15.649 1.00 78.62 171 SER A CA 1
ATOM 1389 C C . SER A 1 171 ? -11.496 8.459 16.869 1.00 78.62 171 SER A C 1
ATOM 1391 O O . SER A 1 171 ? -11.709 7.689 17.799 1.00 78.62 171 SER A O 1
ATOM 1393 N N . HIS A 1 172 ? -10.512 9.367 16.901 1.00 71.38 172 HIS A N 1
ATOM 1394 C CA . HIS A 1 172 ? -9.474 9.407 17.942 1.00 71.38 172 HIS A CA 1
ATOM 1395 C C . HIS A 1 172 ? -9.420 10.733 18.725 1.00 71.38 172 HIS A C 1
ATOM 1397 O O . HIS A 1 172 ? -8.908 10.758 19.845 1.00 71.38 172 HIS A O 1
ATOM 1403 N N . ILE A 1 173 ? -9.981 11.835 18.207 1.00 67.00 173 ILE A N 1
ATOM 1404 C CA . ILE A 1 173 ? -10.053 13.117 18.928 1.00 67.00 173 ILE A CA 1
ATOM 1405 C C . ILE A 1 173 ? -11.182 13.071 19.965 1.00 67.00 173 ILE A C 1
ATOM 1407 O O . ILE A 1 173 ? -12.345 12.850 19.640 1.00 67.00 173 ILE A O 1
ATOM 1411 N N . GLY A 1 174 ? -10.842 13.321 21.232 1.00 57.00 174 GLY A N 1
ATOM 1412 C CA . GLY A 1 174 ? -11.810 13.434 22.332 1.00 57.00 174 GLY A CA 1
ATOM 1413 C C . GLY A 1 174 ? -12.259 12.104 22.945 1.00 57.00 174 GLY A C 1
ATOM 1414 O O . GLY A 1 174 ? -12.998 12.109 23.933 1.00 57.00 174 GLY A O 1
ATOM 1415 N N . VAL A 1 175 ? -11.787 10.967 22.426 1.00 62.31 175 VAL A N 1
ATOM 1416 C CA . VAL A 1 175 ? -12.039 9.660 23.037 1.00 62.31 175 VAL A CA 1
ATOM 1417 C C . VAL A 1 175 ? -11.180 9.532 24.293 1.00 62.31 175 VAL A C 1
ATOM 1419 O O . VAL A 1 175 ? -9.960 9.384 24.227 1.00 62.31 175 VAL A O 1
ATOM 1422 N N . LYS A 1 176 ? -11.826 9.568 25.465 1.00 52.38 176 LYS A N 1
ATOM 1423 C CA . LYS A 1 176 ? -11.218 9.150 26.735 1.00 52.38 176 LYS A CA 1
ATOM 1424 C C . LYS A 1 176 ? -11.043 7.631 26.711 1.00 52.38 176 LYS A C 1
ATOM 1426 O O . LYS A 1 176 ? -11.838 6.894 27.283 1.00 52.38 176 LYS A O 1
ATOM 1431 N N . THR A 1 177 ? -10.035 7.152 25.997 1.00 54.72 177 THR A N 1
ATOM 1432 C CA . THR A 1 177 ? -9.583 5.766 26.114 1.00 54.72 177 THR A CA 1
ATOM 1433 C C . THR A 1 177 ? -9.117 5.559 27.548 1.00 54.72 177 THR A C 1
ATOM 1435 O O . THR A 1 177 ? -8.277 6.328 28.018 1.00 54.72 177 THR A O 1
ATOM 1438 N N . ASN A 1 178 ? -9.645 4.549 28.245 1.00 47.75 178 ASN A N 1
ATOM 1439 C CA . ASN A 1 178 ? -9.033 4.073 29.484 1.00 47.75 178 ASN A CA 1
ATOM 1440 C C . ASN A 1 178 ? -7.542 3.862 29.185 1.00 47.75 178 ASN A C 1
ATOM 1442 O O . ASN A 1 178 ? -7.212 3.092 28.284 1.00 47.75 178 ASN A O 1
ATOM 1446 N N . PHE A 1 179 ? -6.679 4.644 29.836 1.00 49.69 179 PHE A N 1
ATOM 1447 C CA . PHE A 1 179 ? -5.240 4.685 29.582 1.00 49.69 179 PHE A CA 1
ATOM 1448 C C . PHE A 1 179 ? -4.626 3.319 29.914 1.00 49.69 179 PHE A C 1
ATOM 1450 O O . PHE A 1 179 ? -4.223 3.066 31.046 1.00 49.69 179 PHE A O 1
ATOM 1457 N N . SER A 1 180 ? -4.599 2.415 28.939 1.00 56.88 180 SER A N 1
ATOM 1458 C CA . SER A 1 180 ? -3.668 1.296 28.909 1.00 56.88 180 SER A CA 1
ATOM 1459 C C . SER A 1 180 ? -2.450 1.726 28.095 1.00 56.88 180 SER A C 1
ATOM 1461 O O . SER A 1 180 ? -2.582 2.422 27.090 1.00 56.88 180 SER A O 1
ATOM 1463 N N . PHE A 1 181 ? -1.267 1.307 28.537 1.00 57.25 181 PHE A N 1
ATOM 1464 C CA . PHE A 1 181 ? 0.012 1.616 27.894 1.00 57.25 181 PHE A CA 1
ATOM 1465 C C . PHE A 1 181 ? 0.039 1.198 26.408 1.00 57.25 181 PHE A C 1
ATOM 1467 O O . PHE A 1 181 ? 0.457 1.973 25.557 1.00 57.25 181 PHE A O 1
ATOM 1474 N N . HIS A 1 182 ? -0.544 0.039 26.074 1.00 59.28 182 HIS A N 1
ATOM 1475 C CA . HIS A 1 182 ? -0.663 -0.433 24.686 1.00 59.28 182 HIS A CA 1
ATOM 1476 C C . HIS A 1 182 ? -1.465 0.505 23.770 1.00 59.28 182 HIS A C 1
ATOM 1478 O O . HIS A 1 182 ? -1.089 0.703 22.622 1.00 59.28 182 HIS A O 1
ATOM 1484 N N . ASN A 1 183 ? -2.515 1.161 24.277 1.00 67.75 183 ASN A N 1
ATOM 1485 C CA . ASN A 1 183 ? -3.285 2.120 23.477 1.00 67.75 183 ASN A CA 1
ATOM 1486 C C . ASN A 1 183 ? -2.496 3.413 23.191 1.00 67.75 183 ASN A C 1
ATOM 1488 O O . ASN A 1 183 ? -2.891 4.204 22.336 1.00 67.75 183 ASN A O 1
ATOM 1492 N N . GLU A 1 184 ? -1.452 3.716 23.963 1.00 71.81 184 GLU A N 1
ATOM 1493 C CA . GLU A 1 184 ? -0.605 4.893 23.750 1.00 71.81 184 GLU A CA 1
ATOM 1494 C C . GLU A 1 184 ? 0.484 4.618 22.711 1.00 71.81 184 GLU A C 1
ATOM 1496 O O . GLU A 1 184 ? 0.657 5.433 21.807 1.00 71.81 184 GLU A O 1
ATOM 1501 N N . GLU A 1 185 ? 1.134 3.452 22.778 1.00 76.06 185 GLU A N 1
ATOM 1502 C CA . GLU A 1 185 ? 2.125 3.013 21.784 1.00 76.06 185 GLU A CA 1
ATOM 1503 C C . GLU A 1 185 ? 1.524 2.918 20.374 1.00 76.06 185 GLU A C 1
ATOM 1505 O O . GLU A 1 185 ? 2.079 3.494 19.441 1.00 76.06 185 GLU A O 1
ATOM 1510 N N . GLU A 1 186 ? 0.353 2.288 20.225 1.00 78.31 186 GLU A N 1
ATOM 1511 C CA . GLU A 1 186 ? -0.335 2.177 18.926 1.00 78.31 186 GLU A CA 1
ATOM 1512 C C . GLU A 1 186 ? -0.647 3.558 18.324 1.00 78.31 186 GLU A C 1
ATOM 1514 O O . GLU A 1 186 ? -0.381 3.820 17.152 1.00 78.31 186 GLU A O 1
ATOM 1519 N N . ARG A 1 187 ? -1.149 4.492 19.143 1.00 79.00 187 ARG A N 1
ATOM 1520 C CA . ARG A 1 187 ? -1.437 5.864 18.692 1.00 79.00 187 ARG A CA 1
ATOM 1521 C C . ARG A 1 187 ? -0.174 6.631 18.319 1.00 79.00 187 ARG A C 1
ATOM 1523 O O . ARG A 1 187 ? -0.216 7.474 17.423 1.00 79.00 187 ARG A O 1
ATOM 1530 N N . PHE A 1 188 ? 0.927 6.392 19.026 1.00 84.75 188 PHE A N 1
ATOM 1531 C CA . PHE A 1 188 ? 2.211 7.001 18.702 1.00 84.75 188 PHE A CA 1
ATOM 1532 C C . PHE A 1 188 ? 2.734 6.502 17.352 1.00 84.75 188 PHE A C 1
ATOM 1534 O O . PHE A 1 188 ? 3.242 7.295 16.555 1.00 84.75 188 PHE A O 1
ATOM 1541 N N . GLU A 1 189 ? 2.565 5.212 17.071 1.00 89.19 189 GLU A N 1
ATOM 1542 C CA . GLU A 1 189 ? 2.947 4.625 15.793 1.00 89.19 189 GLU A CA 1
ATOM 1543 C C . GLU A 1 189 ? 2.117 5.198 14.636 1.00 89.19 189 GLU A C 1
ATOM 1545 O O . GLU A 1 189 ? 2.687 5.701 13.665 1.00 89.19 189 GLU A O 1
ATOM 1550 N N . ASP A 1 190 ? 0.789 5.251 14.780 1.00 90.62 190 ASP A N 1
ATOM 1551 C CA . ASP A 1 190 ? -0.104 5.876 13.796 1.00 90.62 190 ASP A CA 1
ATOM 1552 C C . ASP A 1 190 ? 0.303 7.331 13.498 1.00 90.62 190 ASP A C 1
ATOM 1554 O O . ASP A 1 190 ? 0.397 7.748 12.340 1.00 90.62 190 ASP A O 1
ATOM 1558 N N . LEU A 1 191 ? 0.573 8.122 14.545 1.00 90.00 191 LEU A N 1
ATOM 1559 C CA . LEU A 1 191 ? 0.977 9.523 14.402 1.00 90.00 191 LEU A CA 1
ATOM 1560 C C . LEU A 1 191 ? 2.338 9.672 13.723 1.00 90.00 191 LEU A C 1
ATOM 1562 O O . LEU A 1 191 ? 2.504 10.578 12.906 1.00 90.00 191 LEU A O 1
ATOM 1566 N N . THR A 1 192 ? 3.289 8.791 14.032 1.00 93.75 192 THR A N 1
ATOM 1567 C CA . THR A 1 192 ? 4.591 8.748 13.356 1.00 93.75 192 THR A CA 1
ATOM 1568 C C . THR A 1 192 ? 4.402 8.578 11.853 1.00 93.75 192 THR A C 1
ATOM 1570 O O . THR A 1 192 ? 4.880 9.408 11.081 1.00 93.75 192 THR A O 1
ATOM 1573 N N . VAL A 1 193 ? 3.613 7.583 11.438 1.00 94.88 193 VAL A N 1
ATOM 1574 C CA . VAL A 1 193 ? 3.343 7.322 10.017 1.00 94.88 193 VAL A CA 1
ATOM 1575 C C . VAL A 1 193 ? 2.642 8.513 9.355 1.00 94.88 193 VAL A C 1
ATOM 1577 O O . VAL A 1 193 ? 2.994 8.904 8.240 1.00 94.88 193 VAL A O 1
ATOM 1580 N N . VAL A 1 194 ? 1.684 9.150 10.037 1.00 94.75 194 VAL A N 1
ATOM 1581 C CA . VAL A 1 194 ? 1.011 10.355 9.522 1.00 94.75 194 VAL A CA 1
ATOM 1582 C C . VAL A 1 194 ? 2.001 11.500 9.301 1.00 94.75 194 VAL A C 1
ATOM 1584 O O . VAL A 1 194 ? 1.965 12.141 8.248 1.00 94.75 194 VAL A O 1
ATOM 1587 N N . LEU A 1 195 ? 2.884 11.762 10.267 1.00 93.88 195 LEU A N 1
ATOM 1588 C CA . LEU A 1 195 ? 3.883 12.830 10.184 1.00 93.88 195 LEU A CA 1
ATOM 1589 C C . LEU A 1 195 ? 4.917 12.561 9.088 1.00 93.88 195 LEU A C 1
ATOM 1591 O O . LEU A 1 195 ? 5.233 13.469 8.320 1.00 93.88 195 LEU A O 1
ATOM 1595 N N . GLU A 1 196 ? 5.394 11.323 8.967 1.00 93.94 196 GLU A N 1
ATOM 1596 C CA . GLU A 1 196 ? 6.282 10.906 7.880 1.00 93.94 196 GLU A CA 1
ATOM 1597 C C . GLU A 1 196 ? 5.614 11.092 6.515 1.00 93.94 196 GLU A C 1
ATOM 1599 O O . GLU A 1 196 ? 6.213 11.653 5.597 1.00 93.94 196 GLU A O 1
ATOM 1604 N N . THR A 1 197 ? 4.342 10.703 6.392 1.00 95.50 197 THR A N 1
ATOM 1605 C CA . THR A 1 197 ? 3.564 10.890 5.160 1.00 95.50 197 THR A CA 1
ATOM 1606 C C . THR A 1 197 ? 3.476 12.369 4.789 1.00 95.50 197 THR A C 1
ATOM 1608 O O . THR A 1 197 ? 3.767 12.736 3.653 1.00 95.50 197 THR A O 1
ATOM 1611 N N . LEU A 1 198 ? 3.133 13.241 5.743 1.00 92.94 198 LEU A N 1
ATOM 1612 C CA . LEU A 1 198 ? 3.076 14.689 5.515 1.00 92.94 198 LEU A CA 1
ATOM 1613 C C . LEU A 1 198 ? 4.446 15.267 5.139 1.00 92.94 198 LEU A C 1
ATOM 1615 O O . LEU A 1 198 ? 4.529 16.107 4.246 1.00 92.94 198 LEU A O 1
ATOM 1619 N N . SER A 1 199 ? 5.519 14.798 5.778 1.00 91.75 199 SER A N 1
ATOM 1620 C CA . SER A 1 199 ? 6.881 15.219 5.451 1.00 91.75 199 SER A CA 1
ATOM 1621 C C . SER A 1 199 ? 7.259 14.848 4.017 1.00 91.75 199 SER A C 1
ATOM 1623 O O . SER A 1 199 ? 7.807 15.688 3.304 1.00 91.75 199 SER A O 1
ATOM 1625 N N . ASN A 1 200 ? 6.906 13.643 3.561 1.00 91.12 200 ASN A N 1
ATOM 1626 C CA . ASN A 1 200 ? 7.126 13.229 2.176 1.00 91.12 200 ASN A CA 1
ATOM 1627 C C . ASN A 1 200 ? 6.337 14.097 1.188 1.00 91.12 200 ASN A C 1
ATOM 1629 O O . ASN A 1 200 ? 6.880 14.466 0.153 1.00 91.12 200 ASN A O 1
ATOM 1633 N N . LEU A 1 201 ? 5.101 14.489 1.512 1.00 90.44 201 LEU A N 1
ATOM 1634 C CA . LEU A 1 201 ? 4.292 15.361 0.649 1.00 90.44 201 LEU A CA 1
ATOM 1635 C C . LEU A 1 201 ? 4.871 16.772 0.514 1.00 90.44 201 LEU A C 1
ATOM 1637 O O . LEU A 1 201 ? 4.808 17.348 -0.566 1.00 90.44 201 LEU A O 1
ATOM 1641 N N . ILE A 1 202 ? 5.500 17.312 1.562 1.00 88.44 202 ILE A N 1
ATOM 1642 C CA . ILE A 1 202 ? 6.217 18.596 1.463 1.00 88.44 202 ILE A CA 1
ATOM 1643 C C . ILE A 1 202 ? 7.341 18.508 0.420 1.00 88.44 202 ILE A C 1
ATOM 1645 O O . ILE A 1 202 ? 7.554 19.455 -0.334 1.00 88.44 202 ILE A O 1
ATOM 1649 N N . LEU A 1 203 ? 8.035 17.367 0.338 1.00 83.25 203 LEU A N 1
ATOM 1650 C CA . LEU A 1 203 ? 9.063 17.141 -0.684 1.00 83.25 203 LEU A CA 1
ATOM 1651 C C . LEU A 1 203 ? 8.474 17.020 -2.095 1.00 83.25 203 LEU A C 1
ATOM 1653 O O . LEU A 1 203 ? 9.171 17.325 -3.058 1.00 83.25 203 LEU A O 1
ATOM 1657 N N . VAL A 1 204 ? 7.221 16.573 -2.224 1.00 83.69 204 VAL A N 1
ATOM 1658 C CA . VAL A 1 204 ? 6.512 16.509 -3.512 1.00 83.69 204 VAL A CA 1
ATOM 1659 C C . VAL A 1 204 ? 6.148 17.910 -4.000 1.00 83.69 204 VAL A C 1
ATOM 1661 O O . VAL A 1 204 ? 6.430 18.233 -5.145 1.00 83.69 204 VAL A O 1
ATOM 1664 N N . GLU A 1 205 ? 5.582 18.754 -3.133 1.00 80.00 205 GLU A N 1
ATOM 1665 C CA . GLU A 1 205 ? 5.184 20.134 -3.474 1.00 80.00 205 GLU A CA 1
ATOM 1666 C C . GLU A 1 205 ? 6.379 21.077 -3.704 1.00 80.00 205 GLU A C 1
ATOM 1668 O O . GLU A 1 205 ? 6.226 22.160 -4.264 1.00 80.00 205 GLU A O 1
ATOM 1673 N N . GLY A 1 206 ? 7.572 20.695 -3.240 1.00 68.81 206 GLY A N 1
ATOM 1674 C CA . GLY A 1 206 ? 8.804 21.461 -3.422 1.00 68.81 206 GLY A CA 1
ATOM 1675 C C . GLY A 1 206 ? 9.516 21.253 -4.766 1.00 68.81 206 GLY A C 1
ATOM 1676 O O . GLY A 1 206 ? 10.575 21.853 -4.957 1.00 68.81 206 GLY A O 1
ATOM 1677 N N . LYS A 1 207 ? 8.994 20.395 -5.651 1.00 62.31 207 LYS A N 1
ATOM 1678 C CA . LYS A 1 207 ? 9.533 20.126 -6.995 1.00 62.31 207 LYS A CA 1
ATOM 1679 C C . LYS A 1 207 ? 8.814 20.943 -8.060 1.00 62.31 207 LYS A C 1
ATOM 1681 O O . LYS A 1 207 ? 9.523 21.411 -8.977 1.00 62.31 207 LYS A O 1
#